Protein AF-A0A179ENZ7-F1 (afdb_monomer)

Structure (mmCIF, N/CA/C/O backbone):
data_AF-A0A179ENZ7-F1
#
_entry.id   AF-A0A179ENZ7-F1
#
loop_
_atom_site.group_PDB
_atom_site.id
_atom_site.type_symbol
_atom_site.label_atom_id
_atom_site.label_alt_id
_atom_site.label_comp_id
_atom_site.label_asym_id
_atom_site.label_entity_id
_atom_site.label_seq_id
_atom_site.pdbx_PDB_ins_code
_atom_site.Cartn_x
_atom_site.Cartn_y
_atom_site.Cartn_z
_atom_site.occupancy
_atom_site.B_iso_or_equiv
_atom_site.auth_seq_id
_atom_site.auth_comp_id
_atom_site.auth_asym_id
_atom_site.auth_atom_id
_atom_site.pdbx_PDB_model_num
ATOM 1 N N . MET A 1 1 ? 62.371 -9.279 61.446 1.00 38.22 1 MET A N 1
ATOM 2 C CA . MET A 1 1 ? 61.106 -10.021 61.668 1.00 38.22 1 MET A CA 1
ATOM 3 C C . MET A 1 1 ? 59.947 -9.032 61.720 1.00 38.22 1 MET A C 1
ATOM 5 O O . MET A 1 1 ? 59.981 -8.108 62.522 1.00 38.22 1 MET A O 1
ATOM 9 N N . ARG A 1 2 ? 59.005 -9.154 60.776 1.00 32.22 2 ARG A N 1
ATOM 10 C CA . ARG A 1 2 ? 57.946 -8.179 60.451 1.00 32.22 2 ARG A CA 1
ATOM 11 C C . ARG A 1 2 ? 56.917 -8.025 61.583 1.00 32.22 2 ARG A C 1
ATOM 13 O O . ARG A 1 2 ? 56.300 -9.008 61.980 1.00 32.22 2 ARG A O 1
ATOM 20 N N . LYS A 1 3 ? 56.685 -6.784 62.025 1.00 29.38 3 LYS A N 1
ATOM 21 C CA . LYS A 1 3 ? 55.516 -6.377 62.821 1.00 29.38 3 LYS A CA 1
ATOM 22 C C . LYS A 1 3 ? 54.367 -6.038 61.861 1.00 29.38 3 LYS A C 1
ATOM 24 O O . LYS A 1 3 ? 54.573 -5.288 60.911 1.00 29.38 3 LYS A O 1
ATOM 29 N N . LYS A 1 4 ? 53.190 -6.629 62.079 1.00 36.47 4 LYS A N 1
ATOM 30 C CA . LYS A 1 4 ? 51.953 -6.330 61.341 1.00 36.47 4 LYS A CA 1
ATOM 31 C C . LYS A 1 4 ? 51.363 -5.025 61.884 1.00 36.47 4 LYS A C 1
ATOM 33 O O . LYS A 1 4 ? 51.115 -4.939 63.082 1.00 36.47 4 LYS A O 1
ATOM 38 N N . VAL A 1 5 ? 51.126 -4.048 61.013 1.00 36.44 5 VAL A N 1
ATOM 39 C CA . VAL A 1 5 ? 50.316 -2.858 61.304 1.00 36.44 5 VAL A CA 1
ATOM 40 C C . VAL A 1 5 ? 49.161 -2.858 60.311 1.00 36.44 5 VAL A C 1
ATOM 42 O O . VAL A 1 5 ? 49.374 -2.954 59.106 1.00 36.44 5 VAL A O 1
ATOM 45 N N . TRP A 1 6 ? 47.945 -2.823 60.846 1.00 33.88 6 TRP A N 1
ATOM 46 C CA . TRP A 1 6 ? 46.710 -2.650 60.097 1.00 33.88 6 TRP A CA 1
ATOM 47 C C . TRP A 1 6 ? 46.572 -1.177 59.706 1.00 33.88 6 TRP A C 1
ATOM 49 O O . TRP A 1 6 ? 46.624 -0.310 60.574 1.00 33.88 6 TRP A O 1
ATOM 59 N N . GLN A 1 7 ? 46.359 -0.898 58.423 1.00 35.44 7 GLN A N 1
ATOM 60 C CA . GLN A 1 7 ? 45.791 0.368 57.970 1.00 35.44 7 GLN A CA 1
ATOM 61 C C . GLN A 1 7 ? 44.611 0.054 57.054 1.00 35.44 7 GLN A C 1
ATOM 63 O O . GLN A 1 7 ? 44.752 -0.604 56.025 1.00 35.44 7 GLN A O 1
ATOM 68 N N . MET A 1 8 ? 43.434 0.486 57.501 1.00 33.16 8 MET A N 1
ATOM 69 C CA . MET A 1 8 ? 42.209 0.544 56.719 1.00 33.16 8 MET A CA 1
ATOM 70 C C . MET A 1 8 ? 42.417 1.492 55.537 1.00 33.16 8 MET A C 1
ATOM 72 O O . MET A 1 8 ? 42.792 2.645 55.733 1.00 33.16 8 MET A O 1
ATOM 76 N N . LEU A 1 9 ? 42.104 1.028 54.331 1.00 32.41 9 LEU A N 1
ATOM 77 C CA . LEU A 1 9 ? 41.825 1.890 53.190 1.00 32.41 9 LEU A CA 1
ATOM 78 C C . LEU A 1 9 ? 40.434 1.531 52.672 1.00 32.41 9 LEU A C 1
ATOM 80 O O . LEU A 1 9 ? 40.193 0.418 52.209 1.00 32.41 9 LEU A O 1
ATOM 84 N N . PHE A 1 10 ? 39.518 2.488 52.802 1.00 33.59 10 PHE A N 1
ATOM 85 C CA . PHE A 1 10 ? 38.243 2.503 52.099 1.00 33.59 10 PHE A CA 1
ATOM 86 C C . PHE A 1 10 ? 38.528 2.595 50.597 1.00 33.59 10 PHE A C 1
ATOM 88 O O . PHE A 1 10 ? 39.089 3.588 50.139 1.00 33.59 10 PHE A O 1
ATOM 95 N N . VAL A 1 11 ? 38.119 1.588 49.827 1.00 36.59 11 VAL A N 1
ATOM 96 C CA . VAL A 1 11 ? 37.998 1.705 48.371 1.00 36.59 11 VAL A CA 1
ATOM 97 C C . VAL A 1 11 ? 36.515 1.631 48.050 1.00 36.59 11 VAL A C 1
ATOM 99 O O . VAL A 1 11 ? 35.874 0.598 48.238 1.00 36.59 11 VAL A O 1
ATOM 102 N N . GLY A 1 12 ? 35.966 2.775 47.645 1.00 32.03 12 GLY A N 1
ATOM 103 C CA . GLY A 1 12 ? 34.589 2.897 47.194 1.00 32.03 12 GLY A CA 1
ATOM 104 C C . GLY A 1 12 ? 34.340 2.006 45.983 1.00 32.03 12 GLY A C 1
ATOM 105 O O . GLY A 1 12 ? 35.096 2.021 45.013 1.00 32.03 12 GLY A O 1
ATOM 106 N N . ILE A 1 13 ? 33.258 1.236 46.043 1.00 38.69 13 ILE A N 1
ATOM 107 C CA . ILE A 1 13 ? 32.707 0.541 44.886 1.00 38.69 13 ILE A CA 1
ATOM 108 C C . ILE A 1 13 ? 32.045 1.614 44.021 1.00 38.69 13 ILE A C 1
ATOM 110 O O . ILE A 1 13 ? 30.939 2.068 44.309 1.00 38.69 13 ILE A O 1
ATOM 114 N N . ILE A 1 14 ? 32.738 2.047 42.970 1.00 40.06 14 ILE A N 1
ATOM 115 C CA . ILE A 1 14 ? 32.098 2.740 41.855 1.00 40.06 14 ILE A CA 1
ATOM 116 C C . ILE A 1 14 ? 31.258 1.676 41.147 1.00 40.06 14 ILE A C 1
ATOM 118 O O . ILE A 1 14 ? 31.787 0.842 40.412 1.00 40.06 14 ILE A O 1
ATOM 122 N N . PHE A 1 15 ? 29.947 1.681 41.392 1.00 34.62 15 PHE A N 1
ATOM 123 C CA . PHE A 1 15 ? 28.992 1.053 40.487 1.00 34.62 15 PHE A CA 1
ATOM 124 C C . PHE A 1 15 ? 29.070 1.824 39.170 1.00 34.62 15 PHE A C 1
ATOM 126 O O . PHE A 1 15 ? 28.411 2.846 38.984 1.00 34.62 15 PHE A O 1
ATOM 133 N N . LEU A 1 16 ? 29.919 1.353 38.259 1.00 41.06 16 LEU A N 1
ATOM 134 C CA . LEU A 1 16 ? 29.823 1.729 36.862 1.00 41.06 16 LEU A CA 1
ATOM 135 C C . LEU A 1 16 ? 28.545 1.060 36.353 1.00 41.06 16 LEU A C 1
ATOM 137 O O . LEU A 1 16 ? 28.547 -0.095 35.932 1.00 41.06 16 LEU A O 1
ATOM 141 N N . GLY A 1 17 ? 27.426 1.768 36.491 1.00 40.00 17 GLY A N 1
ATOM 142 C CA . GLY A 1 17 ? 26.199 1.430 35.800 1.00 40.00 17 GLY A CA 1
ATOM 143 C C . GLY A 1 17 ? 26.498 1.457 34.311 1.00 40.00 17 GLY A C 1
ATOM 144 O O . GLY A 1 17 ? 26.459 2.515 33.689 1.00 40.00 17 GLY A O 1
ATOM 145 N N . CYS A 1 18 ? 26.821 0.296 33.739 1.00 32.56 18 CYS A N 1
ATOM 146 C CA . CYS A 1 18 ? 26.613 0.062 32.323 1.00 32.56 18 CYS A CA 1
ATOM 147 C C . CYS A 1 18 ? 25.108 0.188 32.104 1.00 32.56 18 CYS A C 1
ATOM 149 O O . CYS A 1 18 ? 24.357 -0.779 32.214 1.00 32.56 18 CYS A O 1
ATOM 151 N N . ILE A 1 19 ? 24.668 1.415 31.838 1.00 43.81 19 ILE A N 1
ATOM 152 C CA . ILE A 1 19 ? 23.448 1.654 31.092 1.00 43.81 19 ILE A CA 1
ATOM 153 C C . ILE A 1 19 ? 23.747 1.046 29.729 1.00 43.81 19 ILE A C 1
ATOM 155 O O . ILE A 1 19 ? 24.351 1.683 28.871 1.00 43.81 19 ILE A O 1
ATOM 159 N N . VAL A 1 20 ? 23.411 -0.229 29.562 1.00 46.22 20 VAL A N 1
ATOM 160 C CA . VAL A 1 20 ? 23.234 -0.780 28.228 1.00 46.22 20 VAL A CA 1
ATOM 161 C C . VAL A 1 20 ? 22.057 0.025 27.683 1.00 46.22 20 VAL A C 1
ATOM 163 O O . VAL A 1 20 ? 20.970 -0.071 28.266 1.00 46.22 20 VAL A O 1
ATOM 166 N N . PRO A 1 21 ? 22.228 0.893 26.668 1.00 43.50 21 PRO A N 1
ATOM 167 C CA . PRO A 1 21 ? 21.058 1.447 26.017 1.00 43.50 21 PRO A CA 1
ATOM 168 C C . PRO A 1 21 ? 20.228 0.246 25.573 1.00 43.50 21 PRO A C 1
ATOM 170 O O . PRO A 1 21 ? 20.779 -0.734 25.067 1.00 43.50 21 PRO A O 1
ATOM 173 N N . ALA A 1 22 ? 18.924 0.280 25.834 1.00 44.09 22 ALA A N 1
ATOM 174 C CA . ALA A 1 22 ? 18.013 -0.668 25.225 1.00 44.09 22 ALA A CA 1
ATOM 175 C C . ALA A 1 22 ? 18.166 -0.490 23.712 1.00 44.09 22 ALA A C 1
ATOM 177 O O . ALA A 1 22 ? 17.615 0.442 23.132 1.00 44.09 22 ALA A O 1
ATOM 178 N N . ILE A 1 23 ? 19.000 -1.319 23.085 1.00 43.72 23 ILE A N 1
ATOM 179 C CA . ILE A 1 23 ? 19.094 -1.382 21.638 1.00 43.72 23 ILE A CA 1
ATOM 180 C C . ILE A 1 23 ? 17.793 -2.055 21.224 1.00 43.72 23 ILE A C 1
ATOM 182 O O . ILE A 1 23 ? 17.672 -3.279 21.235 1.00 43.72 23 ILE A O 1
ATOM 186 N N . THR A 1 24 ? 16.781 -1.245 20.933 1.00 41.78 24 THR A N 1
ATOM 187 C CA . THR A 1 24 ? 15.639 -1.681 20.143 1.00 41.78 24 THR A CA 1
ATOM 188 C C . THR A 1 24 ? 16.182 -2.054 18.774 1.00 41.78 24 THR A C 1
ATOM 190 O O . THR A 1 24 ? 16.476 -1.193 17.949 1.00 41.78 24 THR A O 1
ATOM 193 N N . VAL A 1 25 ? 16.387 -3.351 18.558 1.00 39.78 25 VAL A N 1
ATOM 194 C CA . VAL A 1 25 ? 16.577 -3.916 17.224 1.00 39.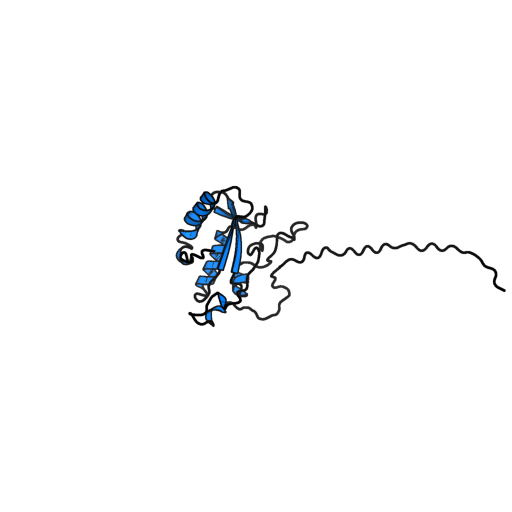78 25 VAL A CA 1
ATOM 195 C C . VAL A 1 25 ? 15.239 -3.826 16.500 1.00 39.78 25 VAL A C 1
ATOM 197 O O . VAL A 1 25 ? 14.388 -4.701 16.618 1.00 39.78 25 VAL A O 1
ATOM 200 N N . ASN A 1 26 ? 15.041 -2.722 15.787 1.00 49.84 26 ASN A N 1
ATOM 201 C CA . ASN A 1 26 ? 13.936 -2.565 14.856 1.00 49.84 26 ASN A CA 1
ATOM 202 C C . ASN A 1 26 ? 14.355 -3.150 13.503 1.00 49.84 26 ASN A C 1
ATOM 204 O O . ASN A 1 26 ? 15.494 -2.973 13.069 1.00 49.84 26 ASN A O 1
ATOM 208 N N . ALA A 1 27 ? 13.436 -3.828 12.814 1.00 48.88 27 ALA A N 1
ATOM 209 C CA . ALA A 1 27 ? 13.608 -4.173 11.405 1.00 48.88 27 ALA A CA 1
ATOM 210 C C . ALA A 1 27 ? 13.419 -2.904 10.553 1.00 48.88 27 ALA A C 1
ATOM 212 O O . ALA A 1 27 ? 12.416 -2.768 9.859 1.00 48.88 27 ALA A O 1
ATOM 213 N N . GLU A 1 28 ? 14.347 -1.951 10.689 1.00 54.03 28 GLU A N 1
ATOM 214 C CA . GLU A 1 28 ? 14.297 -0.631 10.065 1.00 54.03 28 GLU A CA 1
ATOM 215 C C . GLU A 1 28 ? 14.949 -0.623 8.684 1.00 54.03 28 GLU A C 1
ATOM 217 O O . GLU A 1 28 ? 16.138 -0.908 8.550 1.00 54.03 28 GLU A O 1
ATOM 222 N N . MET A 1 29 ? 14.199 -0.229 7.651 1.00 57.97 29 MET A N 1
ATOM 223 C CA . MET A 1 29 ? 14.812 0.192 6.392 1.00 57.97 29 MET A CA 1
ATOM 224 C C . MET A 1 29 ? 15.124 1.689 6.448 1.00 57.97 29 MET A C 1
ATOM 226 O O . MET A 1 29 ? 14.215 2.514 6.607 1.00 57.97 29 MET A O 1
ATOM 230 N N . SER A 1 30 ? 16.404 2.039 6.299 1.00 61.03 30 SER A N 1
ATOM 231 C CA . SER A 1 30 ? 16.891 3.418 6.211 1.00 61.03 30 SER A CA 1
ATOM 232 C C . SER A 1 30 ? 17.930 3.599 5.111 1.00 61.03 30 SER A C 1
ATOM 234 O O . SER A 1 30 ? 18.661 2.676 4.761 1.00 61.03 30 SER A O 1
ATOM 236 N N . ASP A 1 31 ? 18.008 4.817 4.577 1.00 62.31 31 ASP A N 1
ATOM 237 C CA . ASP A 1 31 ? 18.950 5.172 3.507 1.00 62.31 31 ASP A CA 1
ATOM 238 C C . ASP A 1 31 ? 20.221 5.860 4.042 1.00 62.31 31 ASP A C 1
ATOM 240 O O . ASP A 1 31 ? 21.032 6.347 3.262 1.00 62.31 31 ASP A O 1
ATOM 244 N N . PHE A 1 32 ? 20.398 5.941 5.367 1.00 59.84 32 PHE A N 1
ATOM 245 C CA . PHE A 1 32 ? 21.456 6.756 5.983 1.00 59.84 32 PHE A CA 1
ATOM 246 C C . PHE A 1 32 ? 22.826 6.054 6.050 1.00 59.84 32 PHE A C 1
ATOM 248 O O . PHE A 1 32 ? 23.844 6.728 6.157 1.00 59.84 32 PHE A O 1
ATOM 255 N N . TYR A 1 33 ? 22.865 4.717 5.966 1.00 47.53 33 TYR A N 1
ATOM 256 C CA . TYR A 1 33 ? 24.095 3.918 6.122 1.00 47.53 33 TYR A CA 1
ATOM 257 C C . TYR A 1 33 ? 24.429 3.010 4.928 1.00 47.53 33 TYR A C 1
ATOM 259 O O . TYR A 1 33 ? 25.462 2.343 4.935 1.00 47.53 33 TYR A O 1
ATOM 267 N N . TRP A 1 34 ? 23.597 2.993 3.883 1.00 45.88 34 TRP A N 1
ATOM 268 C CA . TRP A 1 34 ? 23.797 2.135 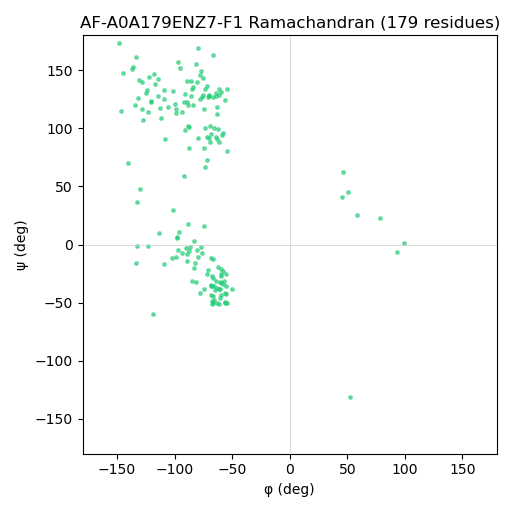2.715 1.00 45.88 34 TRP A CA 1
ATOM 269 C C . TRP A 1 34 ? 24.227 2.950 1.489 1.00 45.88 34 TRP A C 1
ATOM 271 O O . TRP A 1 34 ? 23.402 3.345 0.671 1.00 45.88 34 TRP A O 1
ATOM 281 N N . GLU A 1 35 ? 25.540 3.110 1.288 1.00 45.88 35 GLU A N 1
ATOM 282 C CA . GLU A 1 35 ? 26.125 3.504 -0.014 1.00 45.88 35 GLU A CA 1
ATOM 283 C C . GLU A 1 35 ? 26.123 2.341 -1.038 1.00 45.88 35 GLU A C 1
ATOM 285 O O . GLU A 1 35 ? 26.803 2.369 -2.066 1.00 45.88 35 GLU A O 1
ATOM 290 N N . GLY A 1 36 ? 25.349 1.284 -0.779 1.00 45.88 36 GLY A N 1
ATOM 291 C CA . GLY A 1 36 ? 25.144 0.182 -1.707 1.00 45.88 36 GLY A CA 1
ATOM 292 C C . GLY A 1 36 ? 24.212 0.602 -2.842 1.00 45.88 36 GLY A C 1
ATOM 293 O O . GLY A 1 36 ? 23.042 0.899 -2.620 1.00 45.88 36 GLY A O 1
ATOM 294 N N . ARG A 1 37 ? 24.722 0.601 -4.077 1.00 49.16 37 ARG A N 1
ATOM 295 C CA . ARG A 1 37 ? 23.964 0.776 -5.329 1.00 49.16 37 ARG A CA 1
ATOM 296 C C . ARG A 1 37 ? 22.799 -0.225 -5.465 1.00 49.16 37 ARG A C 1
ATOM 298 O O . ARG A 1 37 ? 22.911 -1.193 -6.207 1.00 49.16 37 ARG A O 1
ATOM 305 N N . ALA A 1 38 ? 21.658 0.018 -4.833 1.00 54.34 38 ALA A N 1
ATOM 306 C CA . ALA A 1 38 ? 20.468 -0.812 -5.023 1.00 54.34 38 ALA A CA 1
ATOM 307 C C . ALA A 1 38 ? 19.225 0.034 -5.321 1.00 54.34 38 ALA A C 1
ATOM 309 O O . ALA A 1 38 ? 18.151 -0.187 -4.775 1.00 54.34 38 ALA A O 1
ATOM 310 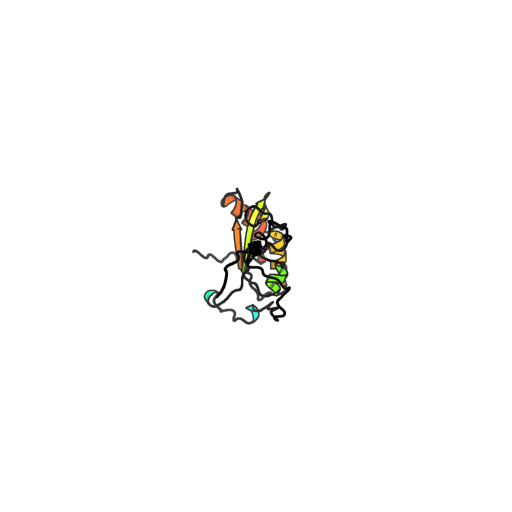N N . LYS A 1 39 ? 19.337 0.996 -6.247 1.00 64.19 39 LYS A N 1
ATOM 311 C CA . LYS A 1 39 ? 18.150 1.495 -6.961 1.00 64.19 39 LYS A CA 1
ATOM 312 C C . LYS A 1 39 ? 17.694 0.418 -7.939 1.00 64.19 39 LYS A C 1
ATOM 314 O O . LYS A 1 39 ? 17.903 0.550 -9.141 1.00 64.19 39 LYS A O 1
ATOM 319 N N . ASN A 1 40 ? 17.111 -0.657 -7.422 1.00 83.06 40 ASN A N 1
ATOM 320 C CA . ASN A 1 40 ? 16.636 -1.761 -8.242 1.00 83.06 40 ASN A CA 1
ATOM 321 C C . ASN A 1 40 ? 15.164 -1.558 -8.616 1.00 83.06 40 ASN A C 1
ATOM 323 O O . ASN A 1 40 ? 14.271 -2.315 -8.238 1.00 83.06 40 ASN A O 1
ATOM 327 N N . ARG A 1 41 ? 14.900 -0.436 -9.291 1.00 87.00 41 ARG A N 1
ATOM 328 C CA . ARG A 1 41 ? 13.543 0.068 -9.523 1.00 87.00 41 ARG A CA 1
ATOM 329 C C . ARG A 1 41 ? 12.717 -0.835 -10.440 1.00 87.00 41 ARG A C 1
ATOM 331 O O . ARG A 1 41 ? 11.50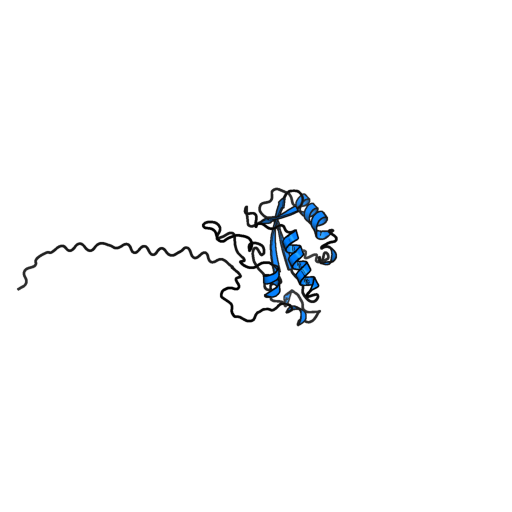4 -0.824 -10.296 1.00 87.00 41 ARG A O 1
ATOM 338 N N . TYR A 1 42 ? 13.338 -1.564 -11.357 1.00 91.88 42 TYR A N 1
ATOM 339 C CA . TYR A 1 42 ? 12.661 -2.297 -12.434 1.00 91.88 42 TYR A CA 1
ATOM 340 C C . TYR A 1 42 ? 13.182 -3.734 -12.557 1.00 91.88 42 TYR A C 1
ATOM 342 O O . TYR A 1 42 ? 13.370 -4.252 -13.651 1.00 91.88 42 TYR A O 1
ATOM 350 N N . TRP A 1 43 ? 13.494 -4.365 -11.424 1.00 93.81 43 TRP A N 1
ATOM 351 C CA . TRP A 1 43 ? 14.161 -5.667 -11.413 1.00 93.81 43 TRP A CA 1
ATOM 352 C C . TRP A 1 43 ? 13.299 -6.800 -11.959 1.00 93.81 43 TRP A C 1
ATOM 354 O O . TRP A 1 43 ? 13.838 -7.773 -12.480 1.00 93.81 43 TRP A O 1
ATOM 364 N N . MET A 1 44 ? 11.970 -6.682 -11.868 1.00 94.44 44 MET A N 1
ATOM 365 C CA . MET A 1 44 ? 11.081 -7.697 -12.426 1.00 94.44 44 MET A CA 1
ATOM 366 C C . MET A 1 44 ? 11.078 -7.667 -13.961 1.00 94.44 44 MET A C 1
ATOM 368 O O . MET A 1 44 ? 10.826 -8.701 -14.568 1.00 94.44 44 MET A O 1
ATOM 372 N N . ASN A 1 45 ? 11.456 -6.546 -14.593 1.00 93.50 45 ASN A N 1
ATOM 373 C CA . ASN A 1 45 ? 11.613 -6.431 -16.052 1.00 93.50 45 ASN A CA 1
ATOM 374 C C . ASN A 1 45 ? 12.696 -7.354 -16.646 1.00 93.50 45 ASN A C 1
ATOM 376 O O . ASN A 1 45 ? 12.729 -7.578 -17.851 1.00 93.50 45 ASN A O 1
ATOM 380 N N . GLU A 1 46 ? 13.622 -7.849 -15.825 1.00 92.81 46 GLU A N 1
ATOM 381 C CA . GLU A 1 46 ? 14.685 -8.762 -16.267 1.00 92.81 46 GLU A CA 1
ATOM 382 C C . GLU A 1 46 ? 14.259 -10.239 -16.193 1.00 92.81 46 GLU A C 1
ATOM 384 O O . GLU A 1 46 ? 14.978 -11.129 -16.655 1.00 92.81 46 GLU A O 1
ATOM 389 N N . LEU A 1 47 ? 13.091 -10.514 -15.607 1.00 93.44 47 LEU A N 1
ATOM 390 C CA . LEU A 1 47 ? 12.533 -11.854 -15.491 1.00 93.44 47 LEU A CA 1
ATOM 391 C C . LEU A 1 47 ? 11.828 -12.261 -16.786 1.00 93.44 47 LEU A C 1
ATOM 393 O O . LEU A 1 47 ? 11.339 -11.436 -17.551 1.00 93.44 47 LEU A O 1
ATOM 397 N N . LYS A 1 48 ? 11.720 -13.571 -17.013 1.00 94.50 48 LYS A N 1
ATOM 398 C CA . LYS A 1 48 ? 10.847 -14.098 -18.069 1.00 94.50 48 LYS A CA 1
ATOM 399 C C . LYS A 1 48 ? 9.393 -14.013 -17.614 1.00 94.50 48 LYS A C 1
ATOM 401 O O . LYS A 1 48 ? 9.105 -14.358 -16.468 1.00 94.50 48 LYS A O 1
ATOM 406 N N . ASP A 1 49 ? 8.481 -13.711 -18.531 1.00 89.44 49 ASP A N 1
ATOM 407 C CA . ASP A 1 49 ? 7.038 -13.605 -18.255 1.00 89.44 49 ASP A CA 1
ATOM 408 C C . ASP A 1 49 ? 6.424 -14.865 -17.616 1.00 89.44 49 ASP A C 1
ATOM 410 O O . ASP A 1 49 ? 5.414 -14.792 -16.923 1.00 89.44 49 ASP A O 1
ATOM 414 N N . ASN A 1 50 ? 7.028 -16.039 -17.833 1.00 92.31 50 ASN A N 1
ATOM 415 C CA . ASN A 1 50 ? 6.566 -17.318 -17.290 1.00 92.31 50 ASN A CA 1
ATOM 416 C C . ASN A 1 50 ? 7.275 -17.755 -15.994 1.00 92.31 50 ASN A C 1
ATOM 418 O O . ASN A 1 50 ? 7.118 -18.908 -15.583 1.00 92.31 50 ASN A O 1
ATOM 422 N N . THR A 1 51 ? 8.056 -16.870 -15.365 1.00 93.12 51 THR A N 1
ATOM 423 C CA . THR A 1 51 ? 8.708 -17.144 -14.075 1.00 93.12 51 THR A CA 1
ATOM 424 C C . THR A 1 51 ? 7.645 -17.352 -12.999 1.00 93.12 51 THR A C 1
ATOM 426 O O . THR A 1 51 ? 6.740 -16.531 -12.839 1.00 93.12 51 THR A O 1
ATOM 429 N N . ARG A 1 52 ? 7.720 -18.454 -12.248 1.00 90.25 52 ARG A N 1
ATOM 430 C CA . ARG A 1 52 ? 6.720 -18.749 -11.214 1.00 90.25 52 ARG A CA 1
ATOM 431 C C . ARG A 1 52 ? 6.987 -17.913 -9.971 1.00 90.25 52 ARG A C 1
ATOM 433 O O . ARG A 1 52 ? 8.131 -17.744 -9.567 1.00 90.25 52 ARG A O 1
ATOM 440 N N . LEU A 1 53 ? 5.929 -17.498 -9.274 1.00 87.31 53 LEU A N 1
ATOM 441 C CA . LEU A 1 53 ? 6.064 -16.795 -7.992 1.00 87.31 53 LEU A CA 1
ATOM 442 C C . LEU A 1 53 ? 6.889 -17.596 -6.967 1.00 87.31 53 LEU A C 1
ATOM 444 O O . LEU A 1 53 ? 7.678 -17.023 -6.227 1.00 87.31 53 LEU A O 1
ATOM 448 N N . SER A 1 54 ? 6.757 -18.926 -6.968 1.00 91.75 54 SER A N 1
ATOM 449 C CA . SER A 1 54 ? 7.524 -19.833 -6.102 1.00 91.75 54 SER A CA 1
ATOM 450 C C . SER A 1 54 ? 9.029 -19.877 -6.398 1.00 91.75 54 SER A C 1
ATOM 452 O O . SER A 1 54 ? 9.777 -20.458 -5.620 1.00 91.75 54 SER A O 1
ATOM 454 N N . GLU A 1 55 ? 9.470 -19.325 -7.528 1.00 93.56 55 GLU A N 1
ATOM 455 C CA . GLU A 1 55 ? 10.879 -19.264 -7.942 1.00 93.56 55 GLU A CA 1
ATOM 456 C C . GLU A 1 55 ? 11.521 -17.913 -7.589 1.00 93.56 55 GLU A C 1
ATOM 458 O O . GLU A 1 55 ? 12.720 -17.727 -7.790 1.00 93.56 55 GLU A O 1
ATOM 463 N N . LEU A 1 56 ? 10.737 -16.964 -7.063 1.00 92.19 56 LEU A N 1
ATOM 464 C CA . LEU A 1 56 ? 11.187 -15.613 -6.758 1.00 92.19 56 LEU A CA 1
ATOM 465 C C . LEU A 1 56 ? 11.472 -15.433 -5.267 1.00 92.19 56 LEU A C 1
ATOM 467 O O . LEU A 1 56 ? 10.632 -15.702 -4.411 1.00 92.19 56 LEU A O 1
ATOM 471 N N . SER A 1 57 ? 12.628 -14.845 -4.969 1.00 94.12 57 SER A N 1
ATOM 472 C CA . SER A 1 57 ? 12.887 -14.210 -3.676 1.00 94.12 57 SER A CA 1
ATOM 473 C C . SER A 1 57 ? 12.422 -12.759 -3.746 1.00 94.12 57 SER A C 1
ATOM 475 O O . SER A 1 57 ? 13.098 -11.917 -4.334 1.00 94.12 57 SER A O 1
ATOM 477 N N . ILE A 1 58 ? 11.256 -12.464 -3.168 1.00 94.31 58 ILE A N 1
ATOM 478 C CA . ILE A 1 58 ? 10.654 -11.126 -3.214 1.00 94.31 58 ILE A CA 1
ATOM 479 C C . ILE A 1 58 ? 10.953 -10.373 -1.912 1.00 94.31 58 ILE A C 1
ATOM 481 O O . ILE A 1 58 ? 10.480 -10.790 -0.853 1.00 94.31 58 ILE A O 1
ATOM 485 N N . PRO A 1 59 ? 11.695 -9.251 -1.954 1.00 95.31 59 PRO A N 1
ATOM 486 C CA . PRO A 1 59 ? 11.933 -8.446 -0.766 1.00 95.31 59 PRO A CA 1
ATOM 487 C C . PRO A 1 59 ? 10.657 -7.706 -0.344 1.00 95.31 59 PRO A C 1
ATOM 489 O O . PRO A 1 59 ? 9.946 -7.111 -1.167 1.00 95.31 59 PRO A O 1
ATOM 492 N N . GLY A 1 60 ? 10.392 -7.724 0.961 1.00 96.50 60 GLY A N 1
ATOM 493 C CA . GLY A 1 60 ? 9.233 -7.091 1.577 1.00 96.50 60 GLY A CA 1
ATOM 494 C C . GLY A 1 60 ? 9.580 -6.284 2.818 1.00 96.50 60 GLY A C 1
ATOM 495 O O . GLY A 1 60 ? 10.634 -6.485 3.418 1.00 96.50 60 GLY A O 1
ATOM 496 N N . THR A 1 61 ? 8.678 -5.388 3.212 1.00 97.12 61 THR A N 1
ATOM 497 C CA . THR A 1 61 ? 8.803 -4.595 4.442 1.00 97.12 61 THR A CA 1
ATOM 498 C C . THR A 1 61 ? 7.672 -4.907 5.417 1.00 97.12 61 THR A C 1
ATOM 500 O O . THR A 1 61 ? 6.517 -5.062 5.026 1.00 97.12 61 THR A O 1
ATOM 503 N N . HIS A 1 62 ? 8.017 -5.013 6.700 1.00 96.69 62 HIS A N 1
ATOM 504 C CA . HIS A 1 62 ? 7.064 -5.192 7.797 1.00 96.69 62 HIS A CA 1
ATOM 505 C C . HIS A 1 62 ? 6.522 -3.832 8.242 1.00 96.69 62 HIS A C 1
ATOM 507 O O . HIS A 1 62 ? 7.313 -2.906 8.441 1.00 96.69 62 HIS A O 1
ATOM 513 N N . ASP A 1 63 ? 5.203 -3.723 8.431 1.00 96.19 63 ASP A N 1
ATOM 514 C CA . ASP A 1 63 ? 4.509 -2.461 8.726 1.00 96.19 63 ASP A CA 1
ATOM 515 C C . ASP A 1 63 ? 4.971 -1.323 7.804 1.00 96.19 63 ASP A C 1
ATOM 517 O O . ASP A 1 63 ? 5.566 -0.329 8.217 1.00 96.19 63 ASP A O 1
ATOM 521 N N . SER A 1 64 ? 4.742 -1.484 6.502 1.00 97.94 64 SER A N 1
ATOM 522 C CA . SER A 1 64 ? 5.416 -0.683 5.477 1.00 97.94 64 SER A CA 1
ATOM 523 C C . SER A 1 64 ? 5.163 0.828 5.587 1.00 97.94 64 SER A C 1
ATOM 525 O O . SER A 1 64 ? 5.976 1.620 5.120 1.00 97.94 64 SER A O 1
ATOM 527 N N . ALA A 1 65 ? 4.049 1.255 6.187 1.00 97.44 65 ALA A N 1
ATOM 528 C CA . ALA A 1 65 ? 3.593 2.647 6.199 1.00 97.44 65 ALA A CA 1
ATOM 529 C C . ALA A 1 65 ? 3.884 3.406 7.511 1.00 97.44 65 ALA A C 1
ATOM 531 O O . ALA A 1 65 ? 3.142 4.313 7.868 1.00 97.44 65 ALA A O 1
ATOM 532 N N . THR A 1 66 ? 4.946 3.072 8.251 1.00 96.19 66 THR A N 1
ATOM 533 C CA . THR A 1 66 ? 5.248 3.756 9.529 1.00 96.19 66 THR A CA 1
ATOM 534 C C . THR A 1 66 ? 6.157 4.981 9.389 1.00 96.19 66 THR A C 1
ATOM 536 O O . THR A 1 66 ? 6.459 5.627 10.388 1.00 96.19 66 THR A O 1
ATOM 539 N N . HIS A 1 67 ? 6.642 5.302 8.185 1.00 94.38 67 HIS A N 1
ATOM 540 C CA . HIS A 1 67 ? 7.681 6.325 7.980 1.00 94.38 67 HIS A CA 1
ATOM 541 C C . HIS A 1 67 ? 7.303 7.732 8.467 1.00 94.38 67 HIS A C 1
ATOM 543 O O . HIS A 1 67 ? 8.180 8.506 8.846 1.00 94.38 67 HIS A O 1
ATOM 549 N N . ALA A 1 68 ? 6.006 8.053 8.492 1.00 93.50 68 ALA A N 1
ATOM 550 C CA . ALA A 1 68 ? 5.495 9.334 8.967 1.00 93.50 68 ALA A CA 1
ATOM 551 C C . ALA A 1 68 ? 5.501 9.465 10.507 1.00 93.50 68 ALA A C 1
ATOM 553 O O . ALA A 1 68 ? 5.240 10.550 11.037 1.00 93.50 68 ALA A O 1
ATOM 554 N N . ILE A 1 69 ? 5.807 8.388 11.242 1.00 92.31 69 ILE A N 1
ATOM 555 C CA . ILE A 1 69 ? 6.013 8.437 12.689 1.00 92.31 69 ILE A CA 1
ATOM 556 C C . ILE A 1 69 ? 7.377 9.061 12.995 1.00 92.31 69 ILE A C 1
ATOM 558 O O . ILE A 1 69 ? 8.422 8.673 12.462 1.00 92.31 69 ILE A O 1
ATOM 562 N N . LYS A 1 70 ? 7.363 10.059 13.881 1.00 85.44 70 LYS A N 1
ATOM 563 C CA . LYS A 1 70 ? 8.578 10.706 14.378 1.00 85.44 70 LYS A CA 1
ATOM 564 C C . LYS A 1 70 ? 9.214 9.858 15.468 1.00 85.44 70 LYS A C 1
ATOM 566 O O . LYS A 1 70 ? 8.518 9.379 16.365 1.00 85.44 70 LYS A O 1
ATOM 571 N N . ASP A 1 71 ? 10.539 9.779 15.430 1.00 77.00 71 ASP A N 1
ATOM 572 C CA . ASP A 1 71 ? 11.338 9.128 16.464 1.00 77.00 71 ASP A CA 1
ATOM 573 C C . ASP A 1 71 ? 11.246 9.948 17.748 1.00 77.00 71 ASP A C 1
ATOM 575 O O . ASP A 1 71 ? 11.913 10.964 17.939 1.00 77.00 71 ASP A O 1
ATOM 579 N N . THR A 1 72 ? 10.316 9.540 18.602 1.00 75.50 72 THR A N 1
ATOM 580 C CA . THR A 1 72 ? 10.017 10.174 19.881 1.00 75.50 72 THR A CA 1
ATOM 581 C C . THR A 1 72 ? 10.185 9.142 20.984 1.00 75.50 72 THR A C 1
ATOM 583 O O . THR A 1 72 ? 9.924 7.949 20.799 1.00 75.50 72 THR A O 1
ATOM 586 N N . VAL A 1 73 ? 10.672 9.597 22.139 1.00 66.94 73 VAL A N 1
ATOM 587 C CA . VAL A 1 73 ? 10.921 8.729 23.294 1.00 66.94 73 VAL A CA 1
ATOM 588 C C . VAL A 1 73 ? 9.626 7.998 23.659 1.00 66.94 73 VAL A C 1
ATOM 590 O O . VAL A 1 73 ? 8.600 8.630 23.887 1.00 66.94 73 VAL A O 1
ATOM 593 N N . GLY A 1 74 ? 9.678 6.664 23.697 1.00 67.75 74 GLY A N 1
ATOM 594 C CA . GLY A 1 74 ? 8.531 5.811 24.025 1.00 67.75 74 GLY A CA 1
ATOM 595 C C . GLY A 1 74 ? 7.704 5.310 22.835 1.00 67.75 74 GLY A C 1
ATOM 596 O O . GLY A 1 74 ? 6.856 4.453 23.049 1.00 67.75 74 GLY A O 1
ATOM 597 N N . LEU A 1 75 ? 7.966 5.761 21.600 1.00 71.75 75 LEU A N 1
ATOM 598 C CA . LEU A 1 75 ? 7.297 5.267 20.379 1.00 71.75 75 LEU A CA 1
ATOM 599 C C . LEU A 1 75 ? 8.237 4.517 19.420 1.00 71.75 75 LEU A C 1
ATOM 601 O O . LEU A 1 75 ? 7.847 4.183 18.303 1.00 71.75 75 LEU A O 1
ATOM 605 N N . GLY A 1 76 ? 9.463 4.209 19.853 1.00 71.38 76 GLY A N 1
ATOM 606 C CA . GLY A 1 76 ? 10.471 3.547 19.016 1.00 71.38 76 GLY A CA 1
ATOM 607 C C . GLY A 1 76 ? 10.062 2.167 18.486 1.00 71.38 76 GLY A C 1
ATOM 608 O O . GLY A 1 76 ? 10.601 1.739 17.477 1.00 71.38 76 GLY A O 1
ATOM 609 N N . TYR A 1 77 ? 9.097 1.491 19.117 1.00 82.56 77 TYR A N 1
ATOM 610 C CA . TYR A 1 77 ? 8.579 0.198 18.649 1.00 82.56 77 TYR A CA 1
ATOM 611 C C . TYR A 1 77 ? 7.519 0.321 17.543 1.00 82.56 77 TYR A C 1
ATOM 613 O O . TYR A 1 77 ? 7.216 -0.668 16.885 1.00 82.56 77 TYR A O 1
ATOM 621 N N . VAL A 1 78 ? 6.945 1.514 17.342 1.00 87.69 78 VAL A N 1
ATOM 622 C CA . VAL A 1 78 ? 5.880 1.757 16.353 1.00 87.69 78 VAL A CA 1
ATOM 623 C C . VAL A 1 78 ? 6.465 1.946 14.953 1.00 87.69 78 VAL A C 1
ATOM 625 O O . VAL A 1 78 ? 5.829 1.606 13.958 1.00 87.69 78 VAL A O 1
ATOM 628 N N . LYS A 1 79 ? 7.676 2.508 14.856 1.00 91.69 79 LYS A N 1
ATOM 629 C CA . LYS A 1 79 ? 8.321 2.820 13.581 1.00 91.69 79 LYS A CA 1
ATOM 630 C C . LYS A 1 79 ? 9.230 1.681 13.132 1.00 91.69 79 LYS A C 1
ATOM 632 O O . LYS A 1 79 ? 10.269 1.427 13.732 1.00 91.69 79 LYS A O 1
ATOM 637 N N . THR A 1 80 ? 8.858 1.040 12.031 1.00 91.88 80 THR A N 1
ATOM 638 C CA . THR A 1 80 ? 9.632 -0.032 11.390 1.00 91.88 80 THR A CA 1
ATOM 639 C C . THR A 1 80 ? 10.251 0.408 10.070 1.00 91.88 80 THR A C 1
ATOM 641 O O . THR A 1 80 ? 11.141 -0.249 9.568 1.00 91.88 80 THR A O 1
ATOM 644 N N . GLN A 1 81 ? 9.804 1.502 9.467 1.00 93.12 81 GLN A N 1
ATOM 645 C CA . GLN A 1 81 ? 10.354 2.040 8.224 1.00 93.12 81 GLN A CA 1
ATOM 646 C C . GLN A 1 81 ? 10.680 3.518 8.411 1.00 93.12 81 GLN A C 1
ATOM 648 O O . GLN A 1 81 ? 9.892 4.245 9.015 1.00 93.12 81 GLN A O 1
ATOM 653 N N . SER A 1 82 ? 11.812 3.977 7.871 1.00 92.00 82 SER A N 1
ATOM 654 C CA . SER A 1 82 ? 12.194 5.400 7.885 1.00 92.00 82 SER A CA 1
ATOM 655 C C . SER A 1 82 ? 11.954 6.115 6.552 1.00 92.00 82 SER A C 1
ATOM 657 O O . SER A 1 82 ? 11.987 7.344 6.500 1.00 92.00 82 SER A O 1
ATOM 659 N N . ILE A 1 83 ? 11.670 5.360 5.485 1.00 93.44 83 ILE A N 1
ATOM 660 C CA . ILE A 1 83 ? 11.428 5.881 4.136 1.00 93.44 83 ILE A CA 1
ATOM 661 C C . ILE A 1 83 ? 10.012 5.569 3.636 1.00 93.44 83 ILE A C 1
ATOM 663 O O . ILE A 1 83 ? 9.428 4.532 3.965 1.00 93.44 83 ILE A O 1
ATOM 667 N N . ASP A 1 84 ? 9.466 6.485 2.833 1.00 96.62 84 ASP A N 1
ATOM 668 C CA . ASP A 1 84 ? 8.121 6.380 2.260 1.00 96.62 84 ASP A CA 1
ATOM 669 C C . ASP A 1 84 ? 7.987 5.238 1.246 1.00 96.62 84 ASP A C 1
ATOM 671 O O . ASP A 1 84 ? 8.981 4.731 0.724 1.00 96.62 84 ASP A O 1
ATOM 675 N N . ILE A 1 85 ? 6.743 4.853 0.942 1.00 98.19 85 ILE A N 1
ATOM 676 C CA . ILE A 1 85 ? 6.418 3.736 0.041 1.00 98.19 85 ILE A CA 1
ATOM 677 C C . ILE A 1 85 ? 7.078 3.915 -1.328 1.00 98.19 85 ILE A C 1
ATOM 679 O O . ILE A 1 85 ? 7.654 2.968 -1.859 1.00 98.19 85 ILE A O 1
ATOM 683 N N . THR A 1 86 ? 7.060 5.127 -1.885 1.00 97.12 86 THR A N 1
ATOM 684 C CA . THR A 1 86 ? 7.692 5.422 -3.182 1.00 97.12 86 THR A CA 1
ATOM 685 C C . THR A 1 86 ? 9.179 5.061 -3.184 1.00 97.12 86 THR A C 1
ATOM 687 O O . THR A 1 86 ? 9.698 4.488 -4.153 1.00 97.12 86 THR A O 1
ATOM 690 N N . ARG A 1 87 ? 9.878 5.372 -2.094 1.00 95.62 87 ARG A N 1
ATOM 691 C CA . ARG A 1 87 ? 11.297 5.085 -1.919 1.00 95.62 87 ARG A CA 1
ATOM 692 C C . ARG A 1 87 ? 11.546 3.605 -1.641 1.00 95.62 87 ARG A C 1
ATOM 694 O O . ARG A 1 87 ? 12.464 3.059 -2.246 1.00 95.62 87 ARG A O 1
ATOM 701 N N . GLN A 1 88 ? 10.687 2.926 -0.871 1.00 96.12 88 GLN A N 1
ATOM 702 C CA . GLN A 1 88 ? 10.753 1.461 -0.714 1.00 96.12 88 GLN A CA 1
ATOM 703 C C . GLN A 1 88 ? 10.683 0.759 -2.076 1.00 96.12 88 GLN A C 1
ATOM 705 O O . GLN A 1 88 ? 11.547 -0.051 -2.410 1.00 96.12 88 GLN A O 1
ATOM 710 N N . LEU A 1 89 ? 9.700 1.126 -2.903 1.00 97.06 89 LEU A N 1
ATOM 711 C CA . LEU A 1 89 ? 9.516 0.548 -4.236 1.00 97.06 89 LEU A CA 1
ATOM 712 C C . LEU A 1 89 ? 10.692 0.878 -5.171 1.00 97.06 89 LEU A C 1
ATOM 714 O O . LEU A 1 89 ? 11.154 0.018 -5.924 1.00 97.06 89 LEU A O 1
ATOM 718 N N . THR A 1 90 ? 11.228 2.100 -5.096 1.00 95.38 90 THR A N 1
ATOM 719 C CA . THR A 1 90 ? 12.422 2.503 -5.862 1.00 95.38 90 THR A CA 1
ATOM 720 C C . THR A 1 90 ? 13.670 1.711 -5.460 1.00 95.38 90 THR A C 1
ATOM 722 O O . THR A 1 90 ? 14.513 1.443 -6.319 1.00 95.38 90 THR A O 1
ATOM 725 N N . ASN A 1 91 ? 13.763 1.300 -4.194 1.00 93.69 91 ASN A N 1
ATOM 726 C CA . ASN A 1 91 ? 14.847 0.473 -3.661 1.00 93.69 91 ASN A CA 1
ATOM 727 C C . ASN A 1 91 ? 14.632 -1.036 -3.917 1.00 93.69 91 ASN A C 1
ATOM 729 O O . ASN A 1 91 ? 15.450 -1.853 -3.507 1.00 93.69 91 ASN A O 1
ATOM 733 N N . GLY A 1 92 ? 13.561 -1.417 -4.623 1.00 94.62 92 GLY A N 1
ATOM 734 C CA . GLY A 1 92 ? 13.314 -2.791 -5.075 1.00 94.62 92 GLY A CA 1
ATOM 735 C C . GLY A 1 92 ? 12.338 -3.600 -4.221 1.00 94.62 92 GLY A C 1
ATOM 736 O O . GLY A 1 92 ? 12.068 -4.749 -4.567 1.00 94.62 92 GLY A O 1
ATOM 737 N N . ILE A 1 93 ? 11.757 -3.019 -3.163 1.00 96.56 93 ILE A N 1
ATOM 738 C CA . ILE A 1 93 ? 10.695 -3.672 -2.380 1.00 96.56 93 ILE A CA 1
ATOM 739 C C . ILE A 1 93 ? 9.481 -3.937 -3.271 1.00 96.56 93 ILE A C 1
ATOM 741 O O . ILE A 1 93 ? 9.050 -3.066 -4.028 1.00 96.56 93 ILE A O 1
ATOM 745 N N . ARG A 1 94 ? 8.920 -5.145 -3.186 1.00 97.19 94 ARG A N 1
ATOM 746 C CA . ARG A 1 94 ? 7.734 -5.555 -3.960 1.00 97.19 94 ARG A CA 1
ATOM 747 C C . ARG A 1 94 ? 6.671 -6.246 -3.116 1.00 97.19 94 ARG A C 1
ATOM 749 O O . ARG A 1 94 ? 5.618 -6.565 -3.650 1.00 97.19 94 ARG A O 1
ATOM 756 N N . PHE A 1 95 ? 6.907 -6.431 -1.819 1.00 97.75 95 PHE A N 1
ATOM 757 C CA . PHE A 1 95 ? 5.894 -6.877 -0.868 1.00 97.75 95 PHE A CA 1
ATOM 758 C C . PHE A 1 95 ? 5.699 -5.834 0.240 1.00 97.75 95 PHE A C 1
ATOM 760 O O . PHE A 1 95 ? 6.649 -5.477 0.935 1.00 97.75 95 PHE A O 1
ATOM 767 N N . LEU A 1 96 ? 4.469 -5.351 0.408 1.00 98.50 96 LEU A N 1
ATOM 768 C CA . LEU A 1 96 ? 4.101 -4.368 1.426 1.00 98.50 96 LEU A CA 1
ATOM 769 C C . LEU A 1 96 ? 3.140 -4.988 2.450 1.00 98.50 96 LEU A C 1
ATOM 771 O O . LEU A 1 96 ? 2.102 -5.539 2.079 1.00 98.50 96 LEU A O 1
ATOM 775 N N . ASP A 1 97 ? 3.460 -4.867 3.736 1.00 98.38 97 ASP A N 1
ATOM 776 C CA 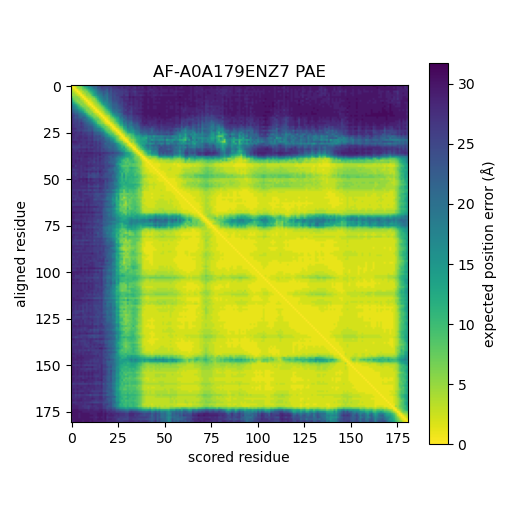. ASP A 1 97 ? 2.557 -5.192 4.844 1.00 98.38 97 ASP A CA 1
ATOM 777 C C . ASP A 1 97 ? 1.768 -3.932 5.233 1.00 98.38 97 ASP A C 1
ATOM 779 O O . ASP A 1 97 ? 2.272 -3.050 5.934 1.00 98.38 97 ASP A O 1
ATOM 783 N N . ALA A 1 98 ? 0.536 -3.824 4.731 1.00 98.12 98 ALA A N 1
ATOM 784 C CA . ALA A 1 98 ? -0.370 -2.709 4.973 1.00 98.12 98 ALA A CA 1
ATOM 785 C C . ALA A 1 98 ? -1.380 -3.073 6.068 1.00 98.12 98 ALA A C 1
ATOM 787 O O . ALA A 1 98 ? -2.260 -3.920 5.891 1.00 98.12 98 ALA A O 1
ATOM 788 N N . ARG A 1 99 ? -1.274 -2.396 7.209 1.00 98.00 99 ARG A N 1
ATOM 789 C CA . ARG A 1 99 ? -2.142 -2.613 8.366 1.00 98.00 99 ARG A CA 1
ATOM 790 C C . ARG A 1 99 ? -3.073 -1.432 8.558 1.00 98.00 99 ARG A C 1
ATOM 792 O O . ARG A 1 99 ? -2.623 -0.288 8.603 1.00 98.00 99 ARG A O 1
ATOM 799 N N . VAL A 1 100 ? -4.370 -1.709 8.609 1.00 98.06 100 VAL A N 1
ATOM 800 C CA . VAL A 1 100 ? -5.415 -0.692 8.507 1.00 98.06 100 VAL A CA 1
ATOM 801 C C . VAL A 1 100 ? -6.456 -0.812 9.607 1.00 98.06 100 VAL A C 1
ATOM 803 O O . VAL A 1 100 ? -6.898 -1.906 9.945 1.00 98.06 100 VAL A O 1
ATOM 806 N N . CYS A 1 101 ? -6.905 0.329 10.109 1.00 97.31 101 CYS A N 1
ATOM 807 C CA . CYS A 1 101 ? -8.083 0.442 10.951 1.00 97.31 101 CYS A CA 1
ATOM 808 C C . CYS A 1 101 ? -9.203 1.129 10.164 1.00 97.31 101 CYS A C 1
ATOM 810 O O . CYS A 1 101 ? -8.971 2.150 9.510 1.00 97.31 101 CYS A O 1
ATOM 812 N N . GLU A 1 102 ? -10.413 0.569 10.215 1.00 96.69 102 GLU A N 1
ATOM 813 C CA . GLU A 1 102 ? -11.601 1.251 9.702 1.00 96.69 102 GLU A CA 1
ATOM 814 C C . GLU A 1 102 ? -11.868 2.528 10.512 1.00 96.69 102 GLU A C 1
ATOM 816 O O . GLU A 1 102 ? -11.842 2.521 11.742 1.00 96.69 102 GLU A O 1
ATOM 821 N N . THR A 1 103 ? -12.074 3.635 9.801 1.00 95.19 103 THR A N 1
ATOM 822 C CA . THR A 1 103 ? -12.457 4.926 10.361 1.00 95.19 103 THR A CA 1
ATOM 823 C C . THR A 1 103 ? -13.371 5.667 9.388 1.00 95.19 103 THR A C 1
ATOM 825 O O . THR A 1 103 ? -12.966 6.057 8.289 1.00 95.19 103 THR A O 1
ATOM 828 N N . ASN A 1 104 ? -14.623 5.878 9.800 1.00 93.31 104 ASN A N 1
ATOM 829 C CA . ASN A 1 104 ? -15.619 6.685 9.089 1.00 93.31 104 ASN A CA 1
ATOM 830 C C . ASN A 1 104 ? -15.780 6.329 7.591 1.00 93.31 104 ASN A C 1
ATOM 832 O O . ASN A 1 104 ? -15.829 7.214 6.734 1.00 93.31 104 ASN A O 1
ATOM 836 N N . GLY A 1 105 ? -15.849 5.038 7.257 1.00 95.31 105 GLY A N 1
ATOM 837 C CA . GLY A 1 105 ? -16.012 4.531 5.890 1.00 95.31 105 GLY A CA 1
ATOM 838 C C . GLY A 1 105 ? -14.726 4.543 5.055 1.00 95.31 105 GLY A C 1
ATOM 839 O O . GLY A 1 105 ? -14.776 4.610 3.824 1.00 95.31 105 GLY A O 1
ATOM 840 N N . SER A 1 106 ? -13.567 4.535 5.710 1.00 96.94 106 SER A N 1
ATOM 841 C CA . SER A 1 106 ? -12.240 4.556 5.090 1.00 96.94 106 SER A CA 1
ATOM 842 C C . SER A 1 106 ? -11.237 3.787 5.952 1.00 96.94 106 SER A C 1
ATOM 844 O O . SER A 1 106 ? -11.546 3.368 7.062 1.00 96.94 106 SER A O 1
ATOM 846 N N . PHE A 1 107 ? -10.019 3.607 5.455 1.00 98.19 107 PHE A N 1
ATOM 847 C CA . PHE A 1 107 ? -8.934 2.915 6.141 1.00 98.19 107 PHE A CA 1
ATOM 848 C C . PHE A 1 107 ? -7.803 3.877 6.496 1.00 98.19 107 PHE A C 1
ATOM 850 O O . PHE A 1 107 ? -7.159 4.454 5.615 1.00 98.19 107 PHE A O 1
ATOM 857 N N . ALA A 1 108 ? -7.555 4.025 7.795 1.00 98.12 108 ALA A N 1
ATOM 858 C CA . ALA A 1 108 ? -6.372 4.674 8.345 1.00 98.12 108 ALA A CA 1
ATOM 859 C C . ALA A 1 108 ? -5.255 3.644 8.542 1.00 98.12 108 ALA A C 1
ATOM 861 O O . ALA A 1 108 ? -5.520 2.525 8.975 1.00 98.12 108 ALA A O 1
ATOM 862 N N . MET A 1 109 ? -4.007 4.013 8.259 1.00 98.25 109 MET A N 1
ATOM 863 C CA . MET A 1 109 ? -2.849 3.147 8.492 1.00 98.25 109 MET A CA 1
ATOM 864 C C . MET A 1 109 ? -2.535 3.071 9.987 1.00 98.25 109 MET A C 1
ATOM 866 O O . MET A 1 109 ? -2.506 4.103 10.662 1.00 98.25 109 MET A O 1
ATOM 870 N N . HIS A 1 110 ? -2.298 1.864 10.500 1.00 96.81 110 HIS A N 1
ATOM 871 C CA . HIS A 1 110 ? -2.132 1.602 11.929 1.00 96.81 110 HIS A CA 1
ATOM 872 C C . HIS A 1 110 ? -0.983 0.638 12.238 1.00 96.81 110 HIS A C 1
ATOM 874 O O . HIS A 1 110 ? -0.701 -0.268 11.463 1.00 96.81 110 HIS A O 1
ATOM 880 N N . HIS A 1 111 ? -0.382 0.797 13.417 1.00 95.38 111 HIS A N 1
ATOM 881 C CA . HIS A 1 111 ? 0.437 -0.225 14.075 1.00 95.38 111 HIS A CA 1
ATOM 882 C C . HIS A 1 111 ? -0.103 -0.414 15.495 1.00 95.38 111 HIS A C 1
ATOM 884 O O . HIS A 1 111 ? 0.022 0.479 16.338 1.00 95.38 111 HIS A O 1
ATOM 890 N N . GLY A 1 112 ? -0.775 -1.538 15.759 1.00 92.50 112 GLY A N 1
ATOM 891 C CA . GLY A 1 112 ? -1.598 -1.673 16.958 1.00 92.50 112 GLY A CA 1
ATOM 892 C C . GLY A 1 112 ? -2.589 -0.508 17.075 1.00 92.50 112 GLY A C 1
ATOM 893 O O . GLY A 1 112 ? -3.252 -0.127 16.108 1.00 92.50 112 GLY A O 1
ATOM 894 N N . SER A 1 113 ? -2.664 0.113 18.251 1.00 92.12 113 SER A N 1
ATOM 895 C CA . SER A 1 113 ? -3.551 1.255 18.508 1.00 92.12 113 SER A CA 1
ATOM 896 C C . SER A 1 113 ? -3.074 2.596 17.939 1.00 92.12 113 SER A C 1
ATOM 898 O O . SER A 1 113 ? -3.796 3.588 18.048 1.00 92.12 113 SER A O 1
ATOM 900 N N . PHE A 1 114 ? -1.899 2.652 17.308 1.00 93.62 114 PHE A N 1
ATOM 901 C CA . PHE A 1 114 ? -1.306 3.899 16.834 1.00 93.62 114 PHE A CA 1
ATOM 902 C C . PHE A 1 114 ? -1.694 4.204 15.393 1.00 93.62 114 PHE A C 1
ATOM 904 O O . PHE A 1 114 ? -1.380 3.433 14.488 1.00 93.62 114 PHE A O 1
ATOM 911 N N . TYR A 1 115 ? -2.307 5.368 15.183 1.00 95.25 115 TYR A N 1
ATOM 912 C CA . TYR A 1 115 ? -2.498 5.942 13.856 1.00 95.25 115 TYR A CA 1
ATOM 913 C C . TYR A 1 115 ? -1.157 6.411 13.277 1.00 95.25 115 TYR A C 1
ATOM 915 O O . TYR A 1 115 ? -0.425 7.165 13.919 1.00 95.25 115 TYR A O 1
ATOM 923 N N . LEU A 1 116 ? -0.846 5.993 12.048 1.00 96.00 116 LEU A N 1
ATOM 924 C CA . LEU A 1 116 ? 0.446 6.230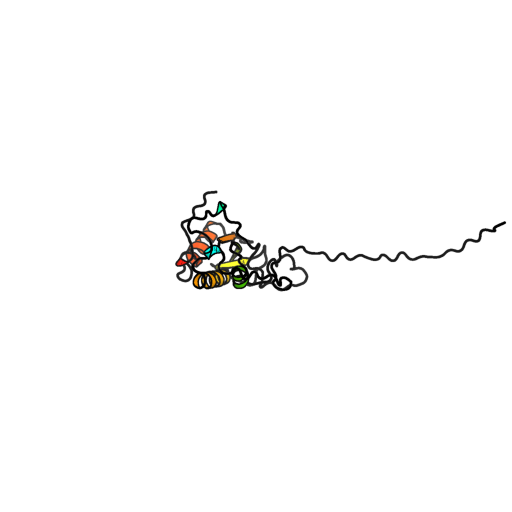 11.396 1.00 96.00 116 LEU A CA 1
ATOM 925 C C . LEU A 1 116 ? 0.521 7.549 10.611 1.00 96.00 116 LEU A C 1
ATOM 927 O O . LEU A 1 116 ? 1.408 7.712 9.781 1.00 96.00 116 LEU A O 1
ATOM 931 N N . ASN A 1 117 ? -0.387 8.499 10.861 1.00 95.88 117 ASN A N 1
ATOM 932 C CA . ASN A 1 117 ? -0.478 9.781 10.142 1.00 95.88 117 ASN A CA 1
ATOM 933 C C . ASN A 1 117 ? -0.692 9.637 8.623 1.00 95.88 117 ASN A C 1
ATOM 935 O O . ASN A 1 117 ? -0.320 10.528 7.860 1.00 95.88 117 ASN A O 1
ATOM 939 N N . GLN A 1 118 ? -1.274 8.520 8.181 1.00 96.94 118 GLN A N 1
ATOM 940 C CA . GLN A 1 118 ? -1.515 8.218 6.772 1.00 96.94 118 GLN A CA 1
ATOM 941 C C . GLN A 1 118 ? -2.819 7.446 6.582 1.00 96.94 118 GLN A C 1
ATOM 943 O O . GLN A 1 118 ? -3.170 6.592 7.397 1.00 96.94 118 GLN A O 1
ATOM 948 N N . MET A 1 119 ? -3.492 7.674 5.458 1.00 98.25 119 MET A N 1
ATOM 949 C CA . MET A 1 119 ? -4.631 6.874 5.016 1.00 98.25 119 MET A CA 1
ATOM 950 C C . MET A 1 119 ? -4.184 5.816 4.003 1.00 98.25 119 MET A C 1
ATOM 952 O O . MET A 1 119 ? -3.188 5.979 3.299 1.00 98.25 119 MET A O 1
ATOM 956 N N . PHE A 1 120 ? -4.956 4.739 3.858 1.00 98.50 120 PHE A N 1
ATOM 957 C CA . PHE A 1 120 ? -4.660 3.687 2.881 1.00 98.50 120 PHE A CA 1
ATOM 958 C C . PHE A 1 120 ? -4.638 4.213 1.437 1.00 98.50 120 PHE A C 1
ATOM 960 O O . PHE A 1 120 ? -3.824 3.784 0.623 1.00 98.50 120 PHE A O 1
ATOM 967 N N . GLY A 1 121 ? -5.467 5.218 1.132 1.00 98.44 121 GLY A N 1
ATOM 968 C CA . GLY A 1 121 ? -5.444 5.899 -0.164 1.00 98.44 121 GLY A CA 1
ATOM 969 C C . GLY A 1 121 ? -4.099 6.567 -0.479 1.00 98.44 121 GLY A C 1
ATOM 970 O O . GLY A 1 121 ? -3.680 6.561 -1.633 1.00 98.44 121 GLY A O 1
ATOM 971 N N . ASP A 1 122 ? -3.381 7.072 0.530 1.00 98.44 122 ASP A N 1
ATOM 972 C CA . ASP A 1 122 ? -2.054 7.674 0.341 1.00 98.44 122 ASP A CA 1
ATOM 973 C C . ASP A 1 122 ? -1.013 6.620 -0.052 1.00 98.44 122 ASP A C 1
ATOM 975 O O . ASP A 1 122 ? -0.124 6.885 -0.864 1.00 98.44 122 ASP A O 1
ATOM 979 N N . VAL A 1 123 ? -1.134 5.407 0.499 1.00 98.62 123 VAL A N 1
ATOM 980 C CA . VAL A 1 123 ? -0.307 4.252 0.122 1.00 98.62 123 VAL A CA 1
ATOM 981 C C . VAL A 1 123 ? -0.629 3.825 -1.310 1.00 98.62 123 VAL A C 1
ATOM 983 O O . VAL A 1 123 ? 0.288 3.697 -2.121 1.00 98.62 123 VAL A O 1
ATOM 986 N N . LEU A 1 124 ? -1.914 3.673 -1.655 1.00 98.62 124 LEU A N 1
ATOM 987 C CA . LEU A 1 124 ? -2.334 3.298 -3.009 1.00 98.62 124 LEU A CA 1
ATOM 988 C C . LEU A 1 124 ? -1.862 4.308 -4.057 1.00 98.62 124 LEU A C 1
ATOM 990 O O . LEU A 1 124 ? -1.327 3.898 -5.080 1.00 98.62 124 LEU A O 1
ATOM 994 N N . ASN A 1 125 ? -1.968 5.610 -3.789 1.00 98.62 125 ASN A N 1
ATOM 995 C CA . ASN A 1 125 ? -1.495 6.653 -4.705 1.00 98.62 125 ASN A CA 1
ATOM 996 C C . ASN A 1 125 ? 0.013 6.558 -4.986 1.00 98.62 125 ASN A C 1
ATOM 998 O O . ASN A 1 125 ? 0.452 6.777 -6.116 1.00 98.62 125 ASN A O 1
ATOM 1002 N N . GLN A 1 126 ? 0.820 6.219 -3.978 1.00 98.62 126 GLN A N 1
ATOM 1003 C CA . GLN A 1 126 ? 2.256 6.003 -4.166 1.00 98.62 126 GLN A CA 1
ATOM 1004 C C . GLN A 1 126 ? 2.533 4.742 -4.991 1.00 98.62 126 GLN A C 1
ATOM 1006 O O . GLN A 1 126 ? 3.353 4.779 -5.911 1.00 98.62 126 GLN A O 1
ATOM 1011 N N . VAL A 1 127 ? 1.817 3.648 -4.709 1.00 98.56 127 VAL A N 1
ATOM 1012 C CA . VAL A 1 127 ? 1.944 2.382 -5.445 1.00 98.56 127 VAL A CA 1
ATOM 1013 C C . VAL A 1 127 ? 1.534 2.547 -6.909 1.00 98.56 127 VAL A C 1
ATOM 1015 O O . VAL A 1 127 ? 2.303 2.188 -7.798 1.00 98.56 127 VAL A O 1
ATOM 1018 N N . THR A 1 128 ? 0.373 3.134 -7.202 1.00 98.31 128 THR A N 1
ATOM 1019 C CA . THR A 1 128 ? -0.093 3.298 -8.587 1.00 98.31 128 THR A CA 1
ATOM 1020 C C . THR A 1 128 ? 0.757 4.295 -9.368 1.00 98.31 128 THR A C 1
ATOM 1022 O O . THR A 1 128 ? 1.043 4.061 -10.542 1.00 98.31 128 THR A O 1
ATOM 1025 N N . SER A 1 129 ? 1.260 5.358 -8.727 1.00 98.31 129 SER A N 1
ATOM 1026 C CA . SER A 1 129 ? 2.243 6.273 -9.334 1.00 98.31 129 SER A CA 1
ATOM 1027 C C . SER A 1 129 ? 3.543 5.553 -9.702 1.00 98.31 129 SER A C 1
ATOM 1029 O O . SER A 1 129 ? 4.133 5.835 -10.749 1.00 98.31 129 SER A O 1
ATOM 1031 N N . PHE A 1 130 ? 3.990 4.607 -8.870 1.00 98.00 130 PHE A N 1
ATOM 1032 C CA . PHE A 1 130 ? 5.140 3.759 -9.168 1.00 98.00 130 PHE A CA 1
ATOM 1033 C C . PHE A 1 130 ? 4.855 2.807 -10.338 1.00 98.00 130 PHE A C 1
ATOM 1035 O O . PHE A 1 130 ? 5.627 2.801 -11.295 1.00 98.00 130 PHE A O 1
ATOM 1042 N N . LEU A 1 131 ? 3.747 2.063 -10.305 1.00 97.56 131 LEU A N 1
ATOM 1043 C CA . LEU A 1 131 ? 3.381 1.096 -11.349 1.00 97.56 131 LEU A CA 1
ATOM 1044 C C . LEU A 1 131 ? 3.146 1.770 -12.709 1.00 97.56 131 LEU A C 1
ATOM 1046 O O . LEU A 1 131 ? 3.606 1.273 -13.730 1.00 97.56 131 LEU A O 1
ATOM 1050 N N . THR A 1 132 ? 2.548 2.966 -12.724 1.00 97.31 132 THR A N 1
ATOM 1051 C CA . THR A 1 132 ? 2.381 3.774 -13.950 1.00 97.31 132 THR A CA 1
ATOM 1052 C C . THR A 1 132 ? 3.722 4.078 -14.626 1.00 97.31 132 THR A C 1
ATOM 1054 O O . THR A 1 132 ? 3.807 4.146 -15.849 1.00 97.31 132 THR A O 1
ATOM 1057 N N . LYS A 1 133 ? 4.791 4.264 -13.841 1.00 97.00 133 LYS A N 1
ATOM 1058 C CA . LYS A 1 133 ? 6.141 4.557 -14.350 1.00 97.00 133 LYS A CA 1
ATOM 1059 C C . LYS A 1 133 ? 6.962 3.296 -14.631 1.00 97.00 133 LYS A C 1
ATOM 1061 O O . LYS A 1 133 ? 8.009 3.408 -15.260 1.00 97.00 133 LYS A O 1
ATOM 1066 N N . ASN A 1 134 ? 6.531 2.136 -14.136 1.00 96.50 134 ASN A N 1
ATOM 1067 C CA . ASN A 1 134 ? 7.254 0.867 -14.217 1.00 96.50 134 ASN A CA 1
ATOM 1068 C C . ASN A 1 134 ? 6.249 -0.269 -14.506 1.00 96.50 134 ASN A C 1
ATOM 1070 O O . ASN A 1 134 ? 5.963 -1.071 -13.618 1.00 96.50 134 ASN A O 1
ATOM 1074 N N . PRO A 1 135 ? 5.675 -0.325 -15.724 1.00 95.56 135 PRO A N 1
ATOM 1075 C CA . PRO A 1 135 ? 4.556 -1.221 -16.040 1.00 95.56 135 PRO A CA 1
ATOM 1076 C C . PRO A 1 135 ? 4.914 -2.718 -16.051 1.00 95.56 135 PRO A C 1
ATOM 1078 O O . PRO A 1 135 ? 4.013 -3.547 -16.087 1.00 95.56 135 PRO A O 1
ATOM 1081 N N . SER A 1 136 ? 6.204 -3.070 -16.020 1.00 94.00 136 SER A N 1
ATOM 1082 C CA . SER A 1 136 ? 6.699 -4.450 -15.886 1.00 94.00 136 SER A CA 1
ATOM 1083 C C . SER A 1 136 ? 6.674 -4.977 -14.447 1.00 94.00 136 SER A C 1
ATOM 1085 O O . SER A 1 136 ? 6.935 -6.154 -14.216 1.00 94.00 136 SER A O 1
ATOM 1087 N N . GLU A 1 137 ? 6.439 -4.109 -13.461 1.00 95.38 137 GLU A N 1
ATOM 1088 C CA . GLU A 1 137 ? 6.558 -4.458 -12.049 1.00 95.38 137 GLU A CA 1
ATOM 1089 C C . GLU A 1 137 ? 5.210 -4.856 -11.446 1.00 95.38 137 GLU A C 1
ATOM 1091 O O . GLU A 1 137 ? 4.157 -4.348 -11.827 1.00 95.38 137 GLU A O 1
ATOM 1096 N N . VAL A 1 138 ? 5.253 -5.713 -10.426 1.00 94.75 138 VAL A N 1
ATOM 1097 C CA . VAL A 1 138 ? 4.081 -6.119 -9.641 1.00 94.75 138 VAL A CA 1
ATOM 1098 C C . VAL A 1 138 ? 4.341 -5.845 -8.167 1.00 94.75 138 VAL A C 1
ATOM 1100 O O . VAL A 1 138 ? 5.368 -6.247 -7.624 1.00 94.75 138 VAL A O 1
ATOM 1103 N N . VAL A 1 139 ? 3.399 -5.185 -7.492 1.00 96.88 139 VAL A N 1
ATOM 1104 C CA . VAL A 1 139 ? 3.461 -4.964 -6.042 1.00 96.88 139 VAL A CA 1
ATOM 1105 C C . VAL A 1 139 ? 2.461 -5.880 -5.350 1.00 96.88 139 VAL A C 1
ATOM 1107 O O . VAL A 1 139 ? 1.254 -5.766 -5.544 1.00 96.88 139 VAL A O 1
ATOM 1110 N N . TYR A 1 140 ? 2.977 -6.763 -4.504 1.00 95.94 140 TYR A N 1
ATOM 1111 C CA . TYR A 1 140 ? 2.194 -7.584 -3.596 1.00 95.94 140 TYR A CA 1
ATOM 1112 C C . TYR A 1 140 ? 1.899 -6.788 -2.334 1.00 95.94 140 TYR A C 1
ATOM 1114 O O . TYR A 1 140 ? 2.780 -6.140 -1.764 1.00 95.94 140 TYR A O 1
ATOM 1122 N N . MET A 1 141 ? 0.656 -6.846 -1.877 1.00 97.12 141 MET A N 1
ATOM 1123 C CA . MET A 1 141 ? 0.238 -6.136 -0.682 1.00 97.12 141 MET A CA 1
ATOM 1124 C C . MET A 1 141 ? -0.596 -7.054 0.192 1.00 97.12 141 MET A C 1
ATOM 1126 O O . MET A 1 141 ? -1.654 -7.531 -0.216 1.00 97.12 141 MET A O 1
ATOM 1130 N N . ARG A 1 142 ? -0.128 -7.277 1.417 1.00 96.38 142 ARG A N 1
ATOM 1131 C CA . ARG A 1 142 ? -0.951 -7.859 2.469 1.00 96.38 142 ARG A CA 1
ATOM 1132 C C . ARG A 1 142 ? -1.748 -6.732 3.103 1.00 96.38 142 ARG A C 1
ATOM 1134 O O . ARG A 1 142 ? -1.154 -5.816 3.659 1.00 96.38 142 ARG A O 1
ATOM 1141 N N . LEU A 1 143 ? -3.071 -6.824 3.045 1.00 96.44 143 LEU A N 1
ATOM 1142 C CA . LEU A 1 143 ? -3.958 -5.934 3.783 1.00 96.44 143 LEU A CA 1
ATOM 1143 C C . LEU A 1 143 ? -4.448 -6.650 5.043 1.00 96.44 143 LEU A C 1
ATOM 1145 O O . LEU A 1 143 ? -5.060 -7.713 4.954 1.00 96.44 143 LEU A O 1
ATOM 1149 N N . LYS A 1 144 ? -4.169 -6.084 6.216 1.00 95.19 144 LYS A N 1
ATOM 1150 C CA . LYS A 1 144 ? -4.586 -6.642 7.506 1.00 95.19 144 LYS A CA 1
ATOM 1151 C C . LYS A 1 144 ? -5.397 -5.617 8.288 1.00 95.19 144 LYS A C 1
ATOM 1153 O O . LYS A 1 144 ? -4.953 -4.487 8.463 1.00 95.19 144 LYS A O 1
ATOM 1158 N N . GLN A 1 145 ? -6.528 -6.043 8.840 1.00 94.81 145 GLN A N 1
ATOM 1159 C CA . GLN A 1 145 ? -7.259 -5.256 9.826 1.00 94.81 145 GLN A CA 1
ATOM 1160 C C . GLN A 1 145 ? -6.480 -5.191 11.159 1.00 94.81 145 GLN A C 1
ATOM 1162 O O . GLN A 1 145 ? -6.041 -6.208 11.710 1.00 94.81 145 GLN A O 1
ATOM 1167 N N . GLU A 1 146 ? -6.274 -3.982 11.667 1.00 94.00 146 GLU A N 1
ATOM 1168 C CA . GLU A 1 146 ? -5.438 -3.655 12.821 1.00 94.00 146 GLU A CA 1
ATOM 1169 C C . GLU A 1 146 ? -6.219 -2.741 13.764 1.00 94.00 146 GLU A C 1
ATOM 1171 O O . GLU A 1 146 ? -6.742 -1.717 13.334 1.00 94.00 146 GLU A O 1
ATOM 1176 N N . ASN A 1 147 ? -6.319 -3.122 15.043 1.00 87.56 147 ASN A N 1
ATOM 1177 C CA . ASN A 1 147 ? -6.996 -2.342 16.089 1.00 87.56 147 ASN A CA 1
ATOM 1178 C C . ASN A 1 147 ? -8.370 -1.771 15.680 1.00 87.56 147 ASN A C 1
ATOM 1180 O O . ASN A 1 147 ? -8.703 -0.628 15.985 1.00 87.56 147 ASN A O 1
ATOM 1184 N N . SER A 1 148 ? -9.168 -2.560 14.969 1.00 82.69 148 SER A N 1
ATOM 1185 C CA . SER A 1 148 ? -10.476 -2.135 14.487 1.00 82.69 148 SER A CA 1
ATOM 1186 C C . SER A 1 148 ? -11.580 -2.942 15.160 1.00 82.69 148 SER A C 1
ATOM 1188 O O . SER A 1 148 ? -11.420 -4.133 15.420 1.00 82.69 148 SER A O 1
ATOM 1190 N N . SER A 1 149 ? -12.690 -2.271 15.459 1.00 86.81 149 SER A N 1
ATOM 1191 C CA . SER A 1 149 ? -13.874 -2.844 16.104 1.00 86.81 149 SER A CA 1
ATOM 1192 C C . SER A 1 149 ? -14.935 -3.323 15.113 1.00 86.81 149 SER A C 1
ATOM 1194 O O . SER A 1 149 ? -15.921 -3.931 15.532 1.00 86.81 149 SER A O 1
ATOM 1196 N N . VAL A 1 150 ? -14.767 -3.044 13.814 1.00 93.69 150 VAL A N 1
ATOM 1197 C CA . VAL A 1 150 ? -15.716 -3.495 12.792 1.00 93.69 150 VAL A CA 1
ATOM 1198 C C . VAL A 1 150 ? -15.510 -4.974 12.483 1.00 93.69 150 VAL A C 1
ATOM 1200 O O . VAL A 1 150 ? -14.399 -5.490 12.572 1.00 93.69 150 VAL A O 1
ATOM 1203 N N . ASN A 1 151 ? -16.581 -5.663 12.104 1.00 95.25 151 ASN A N 1
ATOM 1204 C CA . ASN A 1 151 ? -16.493 -7.054 11.669 1.00 95.25 151 ASN A CA 1
ATOM 1205 C C . ASN A 1 151 ? -16.012 -7.167 10.210 1.00 95.25 151 ASN A C 1
ATOM 1207 O O . ASN A 1 151 ? -16.012 -6.190 9.455 1.00 95.25 151 ASN A O 1
ATOM 1211 N N . ASP A 1 152 ? -15.682 -8.391 9.799 1.00 93.75 152 ASP A N 1
ATOM 1212 C CA . ASP A 1 152 ? -15.200 -8.697 8.450 1.00 93.75 152 ASP A CA 1
ATOM 1213 C C . ASP A 1 152 ? -16.181 -8.271 7.349 1.00 93.75 152 ASP A C 1
ATOM 1215 O O . ASP A 1 152 ? -15.761 -7.911 6.253 1.00 93.75 152 ASP A O 1
ATOM 1219 N N . GLN A 1 153 ? -17.492 -8.290 7.609 1.00 95.50 153 GLN A N 1
ATOM 1220 C CA . GLN A 1 153 ? -18.491 -7.873 6.622 1.00 95.50 153 GLN A CA 1
ATOM 1221 C C . GLN A 1 153 ? -18.365 -6.378 6.313 1.00 95.50 153 GLN A C 1
ATOM 1223 O O . GLN A 1 153 ? -18.309 -5.999 5.144 1.00 95.50 153 GLN A O 1
ATOM 1228 N N . ILE A 1 154 ? -18.276 -5.539 7.347 1.00 95.94 154 ILE A N 1
ATOM 1229 C CA . ILE A 1 154 ? -18.098 -4.090 7.197 1.00 95.94 154 ILE A CA 1
ATOM 1230 C C . ILE A 1 154 ? -16.726 -3.794 6.589 1.00 95.94 154 ILE A C 1
ATOM 1232 O O . ILE A 1 154 ? -16.631 -3.004 5.651 1.00 95.94 154 ILE A O 1
ATOM 1236 N N . PHE A 1 155 ? -15.672 -4.464 7.066 1.00 95.75 155 PHE A N 1
ATOM 1237 C CA . PHE A 1 155 ? -14.327 -4.314 6.514 1.00 95.75 155 PHE A CA 1
ATOM 1238 C C . PHE A 1 155 ? -14.300 -4.612 5.009 1.00 95.75 155 PHE A C 1
ATOM 1240 O O . PHE A 1 155 ? -13.841 -3.793 4.212 1.00 95.75 155 PHE A O 1
ATOM 1247 N N . ASN A 1 156 ? -14.860 -5.752 4.597 1.00 95.25 156 ASN A N 1
ATOM 1248 C CA . ASN A 1 156 ? -14.931 -6.141 3.193 1.00 95.25 156 ASN A CA 1
ATOM 1249 C C . ASN A 1 156 ? -15.819 -5.199 2.377 1.00 95.25 156 ASN A C 1
ATOM 1251 O O . ASN A 1 156 ? -15.501 -4.928 1.218 1.00 95.25 156 ASN A O 1
ATOM 1255 N N . GLN A 1 157 ? -16.907 -4.676 2.946 1.00 96.44 157 GLN A N 1
ATOM 1256 C CA . GLN A 1 157 ? -17.734 -3.680 2.271 1.00 96.44 157 GLN A CA 1
ATOM 1257 C C . GLN A 1 157 ? -16.924 -2.410 1.976 1.00 96.44 157 GLN A C 1
ATOM 1259 O O . GLN A 1 157 ? -16.866 -1.987 0.822 1.00 96.44 157 GLN A O 1
ATOM 1264 N N . VAL A 1 158 ? -16.234 -1.852 2.979 1.00 97.12 158 VAL A N 1
ATOM 1265 C CA . VAL A 1 158 ? -15.384 -0.663 2.804 1.00 97.12 158 VAL A CA 1
ATOM 1266 C C . VAL A 1 158 ? -14.271 -0.939 1.792 1.00 97.12 158 VAL A C 1
ATOM 1268 O O . VAL A 1 158 ? -14.084 -0.144 0.871 1.00 97.12 158 VAL A O 1
ATOM 1271 N N . LEU A 1 159 ? -13.579 -2.080 1.889 1.00 96.38 159 LEU A N 1
ATOM 1272 C CA . LEU A 1 159 ? -12.543 -2.476 0.929 1.00 96.38 159 LEU A CA 1
ATOM 1273 C C . LEU A 1 159 ? -13.076 -2.476 -0.512 1.00 96.38 159 LEU A C 1
ATOM 1275 O O . LEU A 1 159 ? -12.488 -1.862 -1.405 1.00 96.38 159 LEU A O 1
ATOM 1279 N N . ASN A 1 160 ? -14.214 -3.131 -0.736 1.00 95.81 160 ASN A N 1
ATOM 1280 C CA . ASN A 1 160 ? -14.807 -3.251 -2.061 1.00 95.81 160 ASN A CA 1
ATOM 1281 C C . ASN A 1 160 ? -15.297 -1.905 -2.608 1.00 95.81 160 ASN A C 1
ATOM 1283 O O . ASN A 1 160 ? -14.988 -1.548 -3.744 1.00 95.81 160 ASN A O 1
ATOM 1287 N N . GLU A 1 161 ? -16.080 -1.168 -1.823 1.00 95.94 161 GLU A N 1
ATOM 1288 C CA . GLU A 1 161 ? -16.775 0.039 -2.279 1.00 95.94 161 GLU A CA 1
ATOM 1289 C C . GLU A 1 161 ? -15.843 1.249 -2.368 1.00 95.94 161 GLU A C 1
ATOM 1291 O O . GLU A 1 161 ? -15.901 1.998 -3.344 1.00 95.94 161 GLU A O 1
ATOM 1296 N N . LYS A 1 162 ? -14.954 1.433 -1.385 1.00 97.56 162 LYS A N 1
ATOM 1297 C CA . LYS A 1 162 ? -14.081 2.610 -1.305 1.00 97.56 162 LYS A CA 1
ATOM 1298 C C . LYS A 1 162 ? -12.807 2.474 -2.135 1.00 97.56 162 LYS A C 1
ATOM 1300 O O . LYS A 1 162 ? -12.306 3.497 -2.614 1.00 97.56 162 LYS A O 1
ATOM 1305 N N . TYR A 1 163 ? -12.290 1.250 -2.295 1.00 97.12 163 TYR A N 1
ATOM 1306 C CA . TYR A 1 163 ? -10.970 1.003 -2.883 1.00 97.12 163 TYR A CA 1
ATOM 1307 C C . TYR A 1 163 ? -11.018 0.160 -4.160 1.00 97.12 163 TYR A C 1
ATOM 1309 O O . TYR A 1 163 ? -10.624 0.665 -5.208 1.00 97.12 163 TYR A O 1
ATOM 1317 N N . LEU A 1 164 ? -11.528 -1.077 -4.121 1.00 95.75 164 LEU A N 1
ATOM 1318 C CA . LEU A 1 164 ? -11.442 -1.986 -5.279 1.00 95.75 164 LEU A CA 1
ATOM 1319 C C . LEU A 1 164 ? -12.291 -1.529 -6.477 1.00 95.75 164 LEU A C 1
ATOM 1321 O O . LEU A 1 164 ? -11.876 -1.684 -7.620 1.00 95.75 164 LEU A O 1
ATOM 1325 N N . LYS A 1 165 ? -13.464 -0.930 -6.236 1.00 95.38 165 LYS A N 1
ATOM 1326 C CA . LYS A 1 165 ? -14.335 -0.377 -7.294 1.00 95.38 165 LYS A CA 1
ATOM 1327 C C . LYS A 1 165 ? -14.000 1.068 -7.675 1.00 95.38 165 LYS A C 1
ATOM 1329 O O . LYS A 1 165 ? -14.602 1.616 -8.598 1.00 95.38 165 LYS A O 1
ATOM 1334 N N . ASN A 1 166 ? -13.076 1.706 -6.962 1.00 96.62 166 ASN A N 1
ATOM 1335 C CA . ASN A 1 166 ? -12.766 3.115 -7.152 1.00 96.62 166 ASN A CA 1
ATOM 1336 C C . ASN A 1 166 ? -12.042 3.333 -8.485 1.00 96.62 166 ASN A C 1
ATOM 1338 O O . ASN A 1 166 ? -11.008 2.719 -8.734 1.00 96.62 166 ASN A O 1
ATOM 1342 N N . SER A 1 167 ? -12.538 4.245 -9.324 1.00 96.00 167 SER A N 1
ATOM 1343 C CA . SER A 1 167 ? -11.956 4.528 -10.643 1.00 96.00 167 SER A CA 1
ATOM 1344 C C . SER A 1 167 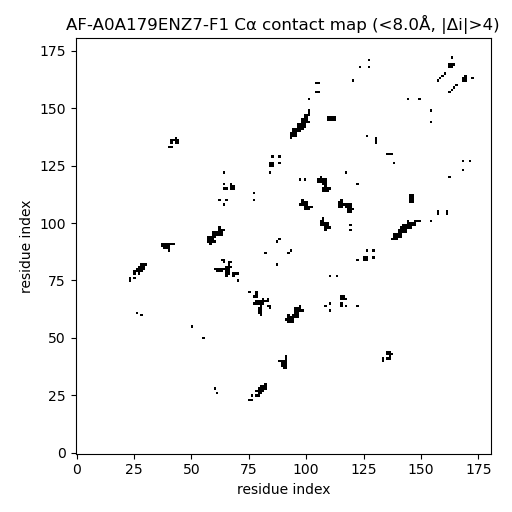? -10.489 4.961 -10.603 1.00 96.00 167 SER A C 1
ATOM 1346 O O . SER A 1 167 ? -9.802 4.807 -11.604 1.00 96.00 167 SER A O 1
ATOM 1348 N N . CYS A 1 168 ? -10.001 5.478 -9.473 1.00 95.00 168 CYS A N 1
ATOM 1349 C CA . CYS A 1 168 ? -8.599 5.860 -9.313 1.00 95.00 168 CYS A CA 1
ATOM 1350 C C . CYS A 1 168 ? -7.639 4.660 -9.225 1.00 95.00 168 CYS A C 1
ATOM 1352 O O . CYS A 1 168 ? -6.459 4.816 -9.529 1.00 95.00 168 CYS A O 1
ATOM 1354 N N . TRP A 1 169 ? -8.114 3.488 -8.784 1.00 96.12 169 TRP A N 1
ATOM 1355 C CA . TRP A 1 169 ? -7.249 2.339 -8.470 1.00 96.12 169 TRP A CA 1
ATOM 1356 C C . TRP A 1 169 ? -7.730 1.002 -9.034 1.00 96.12 169 TRP A C 1
ATOM 1358 O O . TRP A 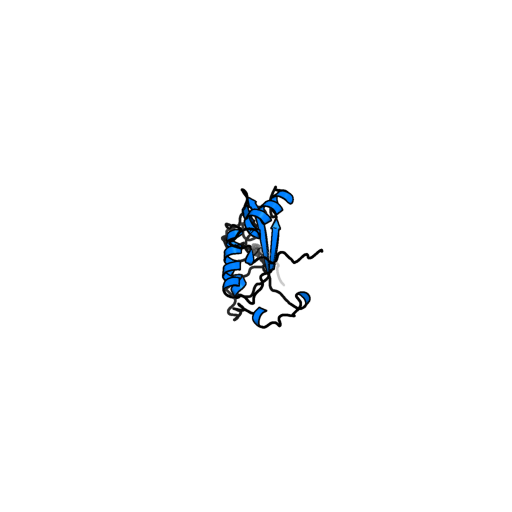1 169 ? -6.935 0.070 -9.093 1.00 96.12 169 TRP A O 1
ATOM 1368 N N . LYS A 1 170 ? -8.995 0.886 -9.456 1.00 94.81 170 LYS A N 1
ATOM 1369 C CA . LYS A 1 170 ? -9.615 -0.377 -9.893 1.00 94.81 170 LYS A CA 1
ATOM 1370 C C . LYS A 1 170 ? -8.784 -1.142 -10.931 1.00 94.81 170 LYS A C 1
ATOM 1372 O O . LYS A 1 170 ? -8.679 -2.356 -10.835 1.00 94.81 170 LYS A O 1
ATOM 1377 N N . ASP A 1 171 ? -8.144 -0.429 -11.859 1.00 95.06 171 ASP A N 1
ATOM 1378 C CA . ASP A 1 171 ? -7.399 -1.025 -12.975 1.00 95.06 171 ASP A CA 1
ATOM 1379 C C . ASP A 1 171 ? -5.989 -1.496 -12.557 1.00 95.06 171 ASP A C 1
ATOM 1381 O O . ASP A 1 171 ? -5.279 -2.109 -13.348 1.00 95.06 171 ASP A O 1
ATOM 1385 N N . PHE A 1 172 ? -5.580 -1.233 -11.308 1.00 95.12 172 PHE A N 1
ATOM 1386 C CA . PHE A 1 172 ? -4.311 -1.687 -10.728 1.00 95.12 172 PHE A CA 1
ATOM 1387 C C . PHE A 1 172 ? -4.459 -2.936 -9.847 1.00 95.12 172 PHE A C 1
ATOM 1389 O O . PHE A 1 172 ? -3.451 -3.520 -9.451 1.00 95.12 172 PHE A O 1
ATOM 1396 N N . PHE A 1 173 ? -5.684 -3.348 -9.509 1.00 93.69 173 PHE A N 1
ATOM 1397 C CA . PHE A 1 173 ? -5.909 -4.545 -8.702 1.00 93.69 173 PHE A CA 1
ATOM 1398 C C . PHE A 1 173 ? -6.084 -5.776 -9.586 1.00 93.69 173 PHE A C 1
ATOM 1400 O O . PHE A 1 173 ? -6.945 -5.815 -10.461 1.00 93.69 173 PHE A O 1
ATOM 1407 N N . ILE A 1 174 ? -5.328 -6.829 -9.281 1.00 86.00 174 ILE A N 1
ATOM 1408 C CA . ILE A 1 174 ? -5.600 -8.166 -9.806 1.00 86.00 174 ILE A CA 1
ATOM 1409 C C . ILE A 1 174 ? -6.592 -8.826 -8.848 1.00 86.00 174 ILE A C 1
ATOM 1411 O O . ILE A 1 174 ? -6.222 -9.275 -7.765 1.00 86.00 174 ILE A O 1
ATOM 1415 N N . THR A 1 175 ? -7.867 -8.860 -9.223 1.00 66.12 175 THR A N 1
ATOM 1416 C CA . THR A 1 175 ? -8.945 -9.423 -8.392 1.00 66.12 175 THR A CA 1
ATOM 1417 C C . THR A 1 175 ? -9.141 -10.931 -8.580 1.00 66.12 175 THR A C 1
ATOM 1419 O O . THR A 1 175 ? -9.952 -11.530 -7.878 1.0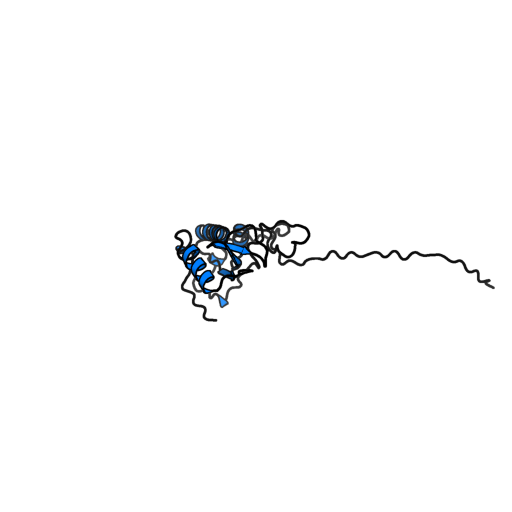0 66.12 175 THR A O 1
ATOM 1422 N N . GLU A 1 176 ? -8.386 -11.568 -9.480 1.00 53.41 176 GLU A N 1
ATOM 1423 C CA . GLU A 1 176 ? -8.574 -12.981 -9.851 1.00 53.41 176 GLU A CA 1
ATOM 1424 C C . GLU A 1 176 ? -7.646 -13.976 -9.135 1.00 53.41 176 GLU A C 1
ATOM 1426 O O . GLU A 1 176 ? -7.686 -15.175 -9.409 1.00 53.41 176 GLU A O 1
ATOM 1431 N N . ILE A 1 177 ? -6.837 -13.539 -8.168 1.00 46.66 177 ILE A N 1
ATOM 1432 C CA . ILE A 1 177 ? -5.971 -14.462 -7.425 1.00 46.66 177 ILE A CA 1
ATOM 1433 C C . ILE A 1 177 ? -6.740 -15.031 -6.224 1.00 46.66 177 ILE A C 1
ATOM 1435 O O . ILE A 1 177 ? -6.628 -14.578 -5.087 1.00 46.66 177 ILE A O 1
ATOM 1439 N N . VAL A 1 178 ? -7.536 -16.069 -6.488 1.00 32.44 178 VAL A N 1
ATOM 1440 C CA . VAL A 1 178 ? -8.066 -16.962 -5.451 1.00 32.44 178 VAL A CA 1
ATOM 1441 C C . VAL A 1 178 ? -6.922 -17.863 -4.980 1.00 32.44 178 VAL A C 1
ATOM 1443 O O . VAL A 1 178 ? -6.779 -18.996 -5.434 1.00 32.44 178 VAL A O 1
ATOM 1446 N N . ILE A 1 179 ? -6.090 -17.381 -4.055 1.00 33.44 179 ILE A N 1
ATOM 1447 C CA . ILE A 1 179 ? -5.297 -18.295 -3.225 1.00 33.44 179 ILE A CA 1
ATOM 1448 C C . ILE A 1 179 ? -6.253 -18.799 -2.146 1.00 33.44 179 ILE A C 1
ATOM 1450 O O . ILE A 1 179 ? -6.438 -18.169 -1.108 1.00 33.44 179 ILE A O 1
ATOM 1454 N N . LYS A 1 180 ? -6.906 -19.933 -2.420 1.00 25.55 180 LYS A N 1
ATOM 1455 C CA . LYS A 1 180 ? -7.420 -20.786 -1.347 1.00 25.55 180 LYS A CA 1
ATOM 1456 C C . LYS A 1 180 ? -6.196 -21.328 -0.611 1.00 25.55 180 LYS A C 1
ATOM 1458 O O . LYS A 1 180 ? -5.523 -22.211 -1.139 1.00 25.55 180 LYS A O 1
ATOM 1463 N N . LEU A 1 181 ? -5.877 -20.729 0.533 1.00 31.83 181 LEU A N 1
ATOM 1464 C CA . LEU A 1 181 ? -5.079 -21.391 1.565 1.00 31.83 181 LEU A CA 1
ATOM 1465 C C . LEU A 1 181 ? -5.954 -22.426 2.276 1.00 31.83 181 LEU A C 1
ATOM 1467 O O . LEU A 1 181 ? -7.159 -22.133 2.463 1.00 31.83 181 LEU A O 1
#

pLDDT: mean 80.91, std 23.28, range [25.55, 98.62]

InterPro domains:
  IPR000909 Phosphatidylinositol-specific phospholipase C, X domain [SM00148] (48-180)
  IPR017946 PLC-like phosphodiesterase, TIM beta/alpha-barrel domain superfamily [G3DSA:3.20.20.190] (35-180)
  IPR017946 PLC-like phosphodiesterase, TIM beta/alpha-barrel domain superfamily [SSF51695] (41-170)
  IPR051057 Phosphoinositide phospholipase C domain-containing protein [PTHR13593] (42-164)

Foldseek 3Di:
DDDDDDDDDDDDPPPPPPPPPPPPPALEDDPPPDPDPQLVQAVLVVDDPPDDPVNDDAAEFDLQLQLLDDPDPPCVRFHRYVDHLLVCNSSRHQEYEFEWEDDPLFTFTDDAVDGSPDGVVVNQVSVVVSCVVHVSGHHHYDYHYHNYPDDPVSVVVSCVPVPCPDPVRVVNDDPPPPPPD

Organism: Enterococcus thailandicus (NCBI:txid417368)

Solvent-accessible surface area (backbone atoms only — not comparable to full-atom values): 11309 Å² total; per-residue (Å²): 134,89,82,89,78,91,76,92,76,91,75,81,83,78,79,77,75,78,75,68,74,84,76,76,85,58,78,58,51,65,80,88,84,56,91,66,93,46,77,37,57,62,62,56,62,78,53,62,94,84,65,52,75,93,78,56,88,76,48,61,42,67,52,35,68,16,31,73,51,72,95,41,94,92,47,65,89,63,41,25,22,65,46,51,62,56,55,42,36,37,50,40,42,34,34,38,32,44,33,27,18,76,51,97,80,41,45,36,26,31,52,58,89,43,74,23,87,45,42,48,66,62,53,50,53,36,50,52,57,47,36,74,76,36,77,65,53,73,78,46,69,50,81,41,87,24,77,50,90,71,53,70,69,58,51,50,48,38,47,42,64,65,44,55,65,24,87,92,45,32,92,77,59,81,86,80,77,80,75,82,124

Radius of gyration: 24.99 Å; Cα contacts (8 Å, |Δi|>4): 234; chains: 1; bounding box: 80×32×81 Å

Secondary structure (DSSP, 8-state):
-PPP------------------------B-SSS-------TTGGGGS-TT--GGG----EETTTT-TTS---TT-TTT--BSS-HHHHHHTT--EEEEEEEEETTEEEEEETTEEEEEEHHHHHHHHHHHHHH-TT---EEEEEE-S--S-HHHHHHHIIIIIIT-TTTGGG---------

Nearest PDB structures (foldseek):
  4f2t-assembly1_A  TM=9.161E-01  e=2.735E-11  Staphylococcus aureus subsp. aureus str. Newman
  4s3g-assembly1_A  TM=8.753E-01  e=3.564E-11  Staphylococcus aureus subsp. aureus str. Newman
  4ptd-assembly1_A  TM=9.078E-01  e=2.127E-10  Bacillus cereus
  4f2b-assembly2_B  TM=8.977E-01  e=4.705E-10  Staphylococcus aureus subsp. aureus str. Newman
  3ptd-assembly1_A  TM=8.753E-01  e=7.988E-10  Bacillus cereus

Sequence (181 aa):
MRKKVWQMLFVGIIFLGCIVPAITVNAEMSDFYWEGRAKNRYWMNELKDNTRLSELSIPGTHDSATHAIKDTVGLGYVKTQSIDITRQLTNGIRFLDARVCETNGSFAMHHGSFYLNQMFGDVLNQVTSFLTKNPSEVVYMRLKQENSSVNDQIFNQVLNEKYLKNSCWKDFFITEIVIKL

Mean predicted aligned error: 11.22 Å